Protein AF-K1ZFA6-F1 (afdb_m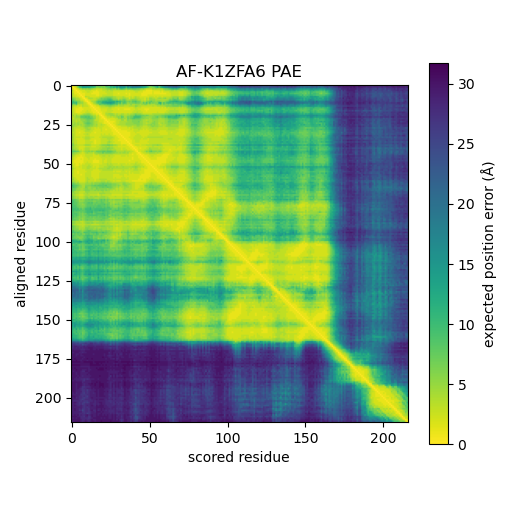onomer)

Nearest PDB structures (foldseek):
  5j3b-assembly2_B  TM=3.949E-01  e=1.618E-01  Acinetobacter baumannii
  6rji-assembly1_A  TM=3.442E-01  e=1.035E-01  Staphylococcus aureus subsp. aureus NCTC 8325
  3a5z-assembly2_H  TM=2.107E-01  e=5.297E-02  Escherichia coli
  8q51-assembly1_A  TM=2.236E-01  e=2.108E+00  Niallia circulans
  4y5x-assembly1_C  TM=2.373E-01  e=4.870E+00  Homo sapiens

Sequence (216 aa):
MAGLLLDDSEDGSSPFELPEKILNPSQFTVIYRNESGLALNNSNDSVRILTPDGDTIDEVGYEKTKEGLSYQRIIAINPSTGASEEEWQWGEPTAGSENIFLYKITTAVIEFSSGILSTKDGEFKTSKLETSAELTSTIFRPDTEITITYQTLNGENEITSFELREAKTEETEITIENTSEPLYKKLLPYLTTLFAVALLSLYEAKKSAKEKRHTT

Structure (mmCIF, N/CA/C/O backbone):
data_AF-K1ZFA6-F1
#
_entry.id   AF-K1ZFA6-F1
#
loop_
_atom_site.group_PDB
_atom_site.id
_atom_site.type_symbol
_atom_site.label_atom_id
_atom_site.label_alt_id
_atom_site.label_comp_id
_atom_site.label_asym_id
_atom_site.label_entity_id
_atom_site.label_seq_id
_atom_site.pdbx_PDB_ins_code
_atom_site.Cartn_x
_atom_site.Cartn_y
_atom_site.Cartn_z
_atom_site.occupancy
_atom_site.B_iso_or_equiv
_atom_site.auth_seq_id
_atom_site.auth_comp_id
_atom_site.auth_asym_id
_atom_site.auth_atom_id
_atom_site.pdbx_PDB_model_num
ATOM 1 N N . MET A 1 1 ? -24.190 0.780 8.807 1.00 70.88 1 MET A N 1
ATOM 2 C CA . MET A 1 1 ? -23.208 0.199 9.747 1.00 70.88 1 MET A CA 1
ATOM 3 C C . MET A 1 1 ? -23.682 0.305 11.200 1.00 70.88 1 MET A C 1
ATOM 5 O O . MET A 1 1 ? -22.850 0.350 12.089 1.00 70.88 1 MET A O 1
ATOM 9 N N . ALA A 1 2 ? -24.995 0.360 11.461 1.00 75.44 2 ALA A N 1
ATOM 10 C CA . ALA A 1 2 ? -25.493 0.578 12.821 1.00 75.44 2 ALA A CA 1
ATOM 11 C C . ALA A 1 2 ? -25.111 -0.597 13.740 1.00 75.44 2 ALA A C 1
ATOM 13 O O . ALA A 1 2 ? -25.270 -1.750 13.335 1.00 75.44 2 ALA A O 1
ATOM 14 N N . GLY A 1 3 ? -24.598 -0.285 14.932 1.00 84.19 3 GLY A N 1
ATOM 15 C CA . GLY A 1 3 ? -24.195 -1.250 15.961 1.00 84.19 3 GLY A CA 1
ATOM 16 C C . GLY A 1 3 ? -22.845 -1.944 15.743 1.00 84.19 3 GLY A C 1
ATOM 17 O O . GLY A 1 3 ? -22.443 -2.741 16.583 1.00 84.19 3 GLY A O 1
ATOM 18 N N . LEU A 1 4 ? -22.136 -1.675 14.643 1.00 93.25 4 LEU A N 1
ATOM 19 C CA . LEU A 1 4 ? -20.787 -2.216 14.454 1.00 93.25 4 LEU A CA 1
ATOM 20 C C . LEU A 1 4 ? -19.776 -1.451 15.307 1.00 93.25 4 LEU A C 1
ATOM 22 O O . LEU A 1 4 ? -19.878 -0.231 15.447 1.00 93.25 4 LEU A O 1
ATOM 26 N N . LEU A 1 5 ? -18.779 -2.164 15.820 1.00 94.94 5 LEU A N 1
ATOM 27 C CA . LEU A 1 5 ? -17.709 -1.587 16.625 1.00 94.94 5 LEU A CA 1
ATOM 28 C C . LEU A 1 5 ? -16.392 -1.605 15.843 1.00 94.94 5 LEU A C 1
ATOM 30 O O . LEU A 1 5 ? -16.136 -2.523 15.064 1.00 94.94 5 LEU A O 1
ATOM 34 N N . LEU A 1 6 ? -15.567 -0.587 16.054 1.00 94.94 6 LEU A N 1
ATOM 35 C CA . LEU A 1 6 ? -14.206 -0.472 15.548 1.00 94.94 6 LEU A CA 1
ATOM 36 C C . LEU A 1 6 ? -13.239 -0.554 16.724 1.00 94.94 6 LEU A C 1
ATOM 38 O O . LEU A 1 6 ? -13.414 0.161 17.706 1.00 94.94 6 LEU A O 1
ATOM 42 N N . ASP A 1 7 ? -12.219 -1.387 16.615 1.00 95.06 7 ASP A N 1
ATOM 43 C CA . ASP A 1 7 ? -11.330 -1.693 17.731 1.00 95.06 7 ASP A CA 1
ATOM 44 C C . ASP A 1 7 ? -9.865 -1.805 17.283 1.00 95.06 7 ASP A C 1
ATOM 46 O O . ASP A 1 7 ? -9.605 -2.162 16.129 1.00 95.06 7 ASP A O 1
ATOM 50 N N . ASP A 1 8 ? -8.923 -1.474 18.174 1.00 90.25 8 ASP A N 1
ATOM 51 C CA . ASP A 1 8 ? -7.481 -1.525 17.893 1.00 90.25 8 ASP A CA 1
ATOM 52 C C . ASP A 1 8 ? -6.798 -2.808 18.401 1.00 90.25 8 ASP A C 1
ATOM 54 O O . ASP A 1 8 ? -5.850 -3.288 17.781 1.00 90.25 8 ASP A O 1
ATOM 58 N N . SER A 1 9 ? -7.311 -3.443 19.459 1.00 88.19 9 SER A N 1
ATOM 59 C CA . SER A 1 9 ? -6.905 -4.793 19.884 1.00 88.19 9 SER A CA 1
ATOM 60 C C . SER A 1 9 ? -7.789 -5.321 21.019 1.00 88.19 9 SER A C 1
ATOM 62 O O . SER A 1 9 ? -8.457 -4.562 21.708 1.00 88.19 9 SER A O 1
ATOM 64 N N . GLU A 1 10 ? -7.739 -6.631 21.284 1.00 82.12 10 GLU A N 1
ATOM 65 C CA . GLU A 1 10 ? -8.562 -7.267 22.332 1.00 82.12 10 GLU A CA 1
ATOM 66 C C . GLU A 1 10 ? -8.285 -6.742 23.745 1.00 82.12 10 GLU A C 1
ATOM 68 O O . GLU A 1 10 ? -9.209 -6.602 24.542 1.00 82.12 10 GLU A O 1
ATOM 73 N N . ASP A 1 11 ? -7.030 -6.387 24.021 1.00 81.25 11 ASP A N 1
ATOM 74 C CA . ASP A 1 11 ? -6.579 -5.825 25.299 1.00 81.25 11 ASP A CA 1
ATOM 75 C C . ASP A 1 11 ? -6.274 -4.313 25.198 1.00 81.25 11 ASP A C 1
ATOM 77 O O . ASP A 1 11 ? -5.547 -3.756 26.028 1.00 81.25 11 ASP A O 1
ATOM 81 N N . GLY A 1 12 ? -6.775 -3.660 24.145 1.00 79.19 12 GLY A N 1
ATOM 82 C CA . GLY A 1 12 ? -6.446 -2.292 23.764 1.00 79.19 12 GLY A CA 1
ATOM 83 C C . GLY A 1 12 ? -7.331 -1.224 24.392 1.00 79.19 12 GLY A C 1
ATOM 84 O O . GLY A 1 12 ? -7.598 -1.195 25.598 1.00 79.19 12 GLY A O 1
ATOM 85 N N . SER A 1 13 ? -7.732 -0.269 23.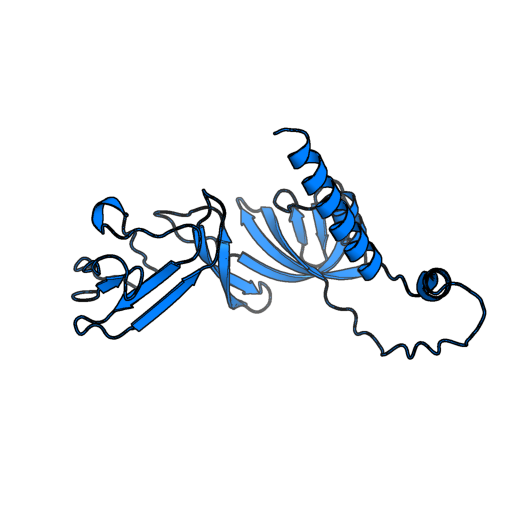558 1.00 83.19 13 SER A N 1
ATOM 86 C CA . SER A 1 13 ? -8.686 0.762 23.947 1.00 83.19 13 SER A CA 1
ATOM 87 C C . SER A 1 13 ? -10.118 0.215 23.950 1.00 83.19 13 SER A C 1
ATOM 89 O O . SER A 1 13 ? -10.379 -0.919 23.567 1.00 83.19 13 SER A O 1
ATOM 91 N N . SER A 1 14 ? -11.077 0.988 24.466 1.00 89.25 14 SER A N 1
ATOM 92 C CA . SER A 1 14 ? -12.481 0.588 24.346 1.00 89.25 14 SER A CA 1
ATOM 93 C C . SER A 1 14 ? -12.926 0.641 22.880 1.00 89.25 14 SER A C 1
ATOM 95 O O . SER A 1 14 ? -12.688 1.673 22.246 1.00 89.25 14 SER A O 1
ATOM 97 N N . PRO A 1 15 ? -13.636 -0.390 22.377 1.00 92.75 15 PRO A N 1
ATOM 98 C CA . PRO A 1 15 ? -14.177 -0.369 21.028 1.00 92.75 15 PRO A CA 1
ATOM 99 C C . PRO A 1 15 ? -15.048 0.867 20.794 1.00 92.75 15 PRO A C 1
ATOM 101 O O . PRO A 1 15 ? -15.871 1.249 21.630 1.00 92.75 15 PRO A O 1
ATOM 104 N N . PHE A 1 16 ? -14.869 1.485 19.637 1.00 94.69 16 PHE A N 1
ATOM 105 C CA . PHE A 1 16 ? -15.614 2.648 19.191 1.00 94.69 16 PHE A CA 1
ATOM 106 C C . PHE A 1 16 ? -16.856 2.223 18.409 1.00 94.69 16 PHE A C 1
ATOM 108 O O . PHE A 1 16 ? -16.759 1.499 17.422 1.00 94.69 16 PHE A O 1
ATOM 115 N N . GLU A 1 17 ? -18.030 2.709 18.802 1.00 95.06 17 GLU A N 1
ATOM 116 C CA . GLU A 1 17 ? -19.258 2.467 18.046 1.00 95.06 17 GLU A CA 1
ATOM 117 C C . GLU A 1 17 ? -19.263 3.283 16.746 1.00 95.06 17 GLU A C 1
ATOM 119 O O . GLU A 1 17 ? -19.188 4.514 16.760 1.00 95.06 17 GLU A O 1
ATOM 124 N N . LEU A 1 18 ? -19.353 2.597 15.604 1.00 92.69 18 LEU A N 1
ATOM 125 C CA . LEU A 1 18 ? -19.378 3.253 14.303 1.00 92.69 18 LEU A CA 1
ATOM 126 C C . LEU A 1 18 ? -20.665 4.076 14.132 1.00 92.69 18 LEU A C 1
ATOM 128 O O . LEU A 1 18 ? -21.753 3.621 14.494 1.00 92.69 18 LEU A O 1
ATOM 132 N N . PRO A 1 19 ? -20.584 5.262 13.502 1.00 88.38 19 PRO A N 1
ATOM 133 C CA . PRO A 1 19 ? -21.748 6.112 13.314 1.00 88.38 19 PRO A CA 1
ATOM 134 C C . PRO A 1 19 ? -22.818 5.417 12.466 1.00 88.38 19 PRO A C 1
ATOM 136 O O . PRO A 1 19 ? -22.519 4.710 11.493 1.00 88.38 19 PRO A O 1
ATOM 139 N N . GLU A 1 20 ? -24.086 5.690 12.780 1.00 86.38 20 GLU A N 1
ATOM 140 C CA . GLU A 1 20 ? -25.237 5.216 12.010 1.00 86.38 20 GLU A CA 1
ATOM 141 C C . GLU A 1 20 ? -25.272 5.858 10.614 1.00 86.38 20 GLU A C 1
ATOM 143 O O . GLU A 1 20 ? -25.954 6.845 10.341 1.00 86.38 20 GLU A O 1
ATOM 148 N N . LYS A 1 21 ? -24.494 5.277 9.700 1.00 86.25 21 LYS A N 1
ATOM 149 C CA . LYS A 1 21 ? -24.365 5.710 8.311 1.00 86.25 21 LYS A CA 1
ATOM 150 C C . LYS A 1 21 ? -24.549 4.531 7.362 1.00 86.25 21 LYS A C 1
ATOM 152 O O . LYS A 1 21 ? -24.146 3.394 7.642 1.00 86.25 21 LYS A O 1
ATOM 157 N N . ILE A 1 22 ? -25.170 4.817 6.221 1.00 87.69 22 ILE A N 1
ATOM 158 C CA . ILE A 1 22 ? -25.240 3.910 5.075 1.00 87.69 22 ILE A CA 1
ATOM 159 C C . ILE A 1 22 ? -24.009 4.181 4.208 1.00 87.69 22 ILE A C 1
ATOM 161 O O . ILE A 1 22 ? -23.815 5.308 3.754 1.00 87.69 22 ILE A O 1
ATOM 165 N N . LEU A 1 23 ? -23.185 3.155 3.995 1.00 87.62 23 LEU A N 1
ATOM 166 C CA . LEU A 1 23 ? -22.142 3.161 2.972 1.00 87.62 23 LEU A CA 1
ATOM 167 C C . LEU A 1 23 ? -22.658 2.385 1.766 1.00 87.62 23 LEU A C 1
ATOM 169 O O . LEU A 1 23 ? -23.009 1.212 1.888 1.00 87.62 23 LEU A O 1
ATOM 173 N N . ASN A 1 24 ? -22.740 3.053 0.618 1.00 88.75 24 ASN A N 1
ATOM 174 C CA . ASN A 1 24 ? -23.028 2.388 -0.650 1.00 88.75 24 ASN A CA 1
ATOM 175 C C . ASN A 1 24 ? -21.774 1.654 -1.158 1.00 88.75 24 ASN A C 1
ATOM 177 O O . ASN A 1 24 ? -20.672 1.935 -0.678 1.00 88.75 24 ASN A O 1
ATOM 181 N N . PRO A 1 25 ? -21.907 0.747 -2.145 1.00 84.00 25 PRO A N 1
ATOM 182 C CA . PRO A 1 25 ? -20.750 0.135 -2.790 1.00 84.00 25 PRO A CA 1
ATOM 183 C C . PRO A 1 25 ? -19.716 1.184 -3.219 1.00 84.00 25 PRO A C 1
ATOM 185 O O . PRO A 1 25 ? -20.084 2.253 -3.709 1.00 84.00 25 PRO A O 1
ATOM 188 N N . SER A 1 26 ? -18.437 0.875 -2.995 1.00 79.88 26 SER A N 1
ATOM 189 C CA . SER A 1 26 ? -17.285 1.751 -3.269 1.00 79.88 26 SER A CA 1
ATOM 190 C C . SER A 1 26 ? -17.212 3.048 -2.450 1.00 79.88 26 SER A C 1
ATOM 192 O O . SER A 1 26 ? -16.337 3.868 -2.696 1.00 79.88 26 SER A O 1
ATOM 194 N N . GLN A 1 27 ? -18.079 3.253 -1.453 1.00 85.75 27 GLN A N 1
ATOM 195 C CA . GLN A 1 27 ? -17.947 4.381 -0.531 1.00 85.75 27 GLN A CA 1
ATOM 196 C C . GLN A 1 27 ? -17.092 4.023 0.680 1.00 85.75 27 GLN A C 1
ATOM 198 O O . GLN A 1 27 ? -17.127 2.901 1.181 1.00 85.75 27 GLN A O 1
ATOM 203 N N . PHE A 1 28 ? -16.397 5.026 1.205 1.00 87.94 28 PHE A N 1
ATOM 204 C CA . PHE A 1 28 ? -15.618 4.921 2.430 1.00 87.94 28 PHE A CA 1
ATOM 205 C C . PHE A 1 28 ? -16.071 5.961 3.463 1.00 87.94 28 PHE A C 1
ATOM 207 O O . PHE A 1 28 ? -16.799 6.917 3.169 1.00 87.94 28 PHE A O 1
ATOM 214 N N . THR A 1 29 ? -15.638 5.764 4.704 1.00 89.69 29 THR A N 1
ATOM 215 C CA . THR A 1 29 ? -15.751 6.752 5.777 1.00 89.69 29 THR A CA 1
ATOM 216 C C . THR A 1 29 ? -14.401 6.900 6.457 1.00 89.69 29 THR A C 1
ATOM 218 O O . THR A 1 29 ? -13.612 5.960 6.474 1.00 89.69 29 THR A O 1
ATOM 221 N N . VAL A 1 30 ? -14.138 8.081 7.005 1.00 90.75 30 VAL A N 1
ATOM 222 C CA . VAL A 1 30 ? -12.917 8.360 7.763 1.00 90.75 30 VAL A CA 1
ATOM 223 C C . VAL A 1 30 ? -13.309 8.486 9.224 1.00 90.75 30 VAL A C 1
ATOM 225 O O . VAL A 1 30 ? -14.204 9.268 9.535 1.00 90.75 30 VAL A O 1
ATOM 228 N N . ILE A 1 31 ? -12.656 7.711 10.086 1.00 92.19 31 ILE A N 1
ATOM 229 C CA . ILE A 1 31 ? -12.799 7.797 11.538 1.00 92.19 31 ILE A CA 1
ATOM 230 C C . ILE A 1 31 ? -11.498 8.370 12.081 1.00 92.19 31 ILE A C 1
ATOM 232 O O . ILE A 1 31 ? -10.426 7.804 11.868 1.00 92.19 31 ILE A O 1
ATOM 236 N N . TYR A 1 32 ? -11.577 9.516 12.748 1.00 91.69 32 TYR A N 1
ATOM 237 C CA . TYR A 1 32 ? -10.387 10.159 13.294 1.00 91.69 32 TYR A CA 1
ATOM 238 C C . TYR A 1 32 ? -10.112 9.687 14.725 1.00 91.69 32 TYR A C 1
ATOM 240 O O . TYR A 1 32 ? -11.017 9.347 15.487 1.00 91.69 32 TYR A O 1
ATOM 248 N N . ARG A 1 33 ? -8.843 9.720 15.139 1.00 91.44 33 ARG A N 1
ATOM 249 C CA . ARG A 1 33 ? -8.441 9.364 16.510 1.00 91.44 33 ARG A CA 1
ATOM 250 C C . ARG A 1 33 ? -9.101 10.236 17.581 1.00 91.44 33 ARG A C 1
ATOM 252 O O . ARG A 1 33 ? -9.430 9.746 18.650 1.00 91.44 33 ARG A O 1
ATOM 259 N N . ASN A 1 34 ? -9.287 11.529 17.321 1.00 92.62 34 ASN A N 1
ATOM 260 C CA . ASN A 1 34 ? -9.948 12.437 18.268 1.00 92.62 34 ASN A CA 1
ATOM 261 C C . ASN A 1 34 ? -11.455 12.168 18.413 1.00 92.62 34 ASN A C 1
ATOM 263 O O . ASN A 1 34 ? -12.049 12.641 19.375 1.00 92.62 34 ASN A O 1
ATOM 267 N N . GLU A 1 35 ? -12.056 11.457 17.458 1.00 93.19 35 GLU A N 1
ATOM 268 C CA . GLU A 1 35 ? -13.448 11.010 17.506 1.00 93.19 35 GLU A CA 1
ATOM 269 C C . GLU A 1 35 ? -13.559 9.654 18.209 1.00 93.19 35 GLU A C 1
ATOM 271 O O . GLU A 1 35 ? -14.370 9.499 19.116 1.00 93.19 35 GLU A O 1
ATOM 276 N N . SER A 1 36 ? -12.714 8.699 17.818 1.00 93.94 36 SER A N 1
ATOM 277 C CA . SER A 1 36 ? -12.809 7.311 18.278 1.00 93.94 36 SER A CA 1
ATOM 278 C C . SER A 1 36 ? -12.078 7.012 19.583 1.00 93.94 36 SER A C 1
ATOM 280 O O . SER A 1 36 ? -12.459 6.102 20.307 1.00 93.94 36 SER A O 1
ATOM 282 N N . GLY A 1 37 ? -11.011 7.751 19.887 1.00 91.94 37 GLY A N 1
ATOM 283 C CA . GLY A 1 37 ? -10.114 7.455 21.004 1.00 91.94 37 GLY A CA 1
ATOM 284 C C . GLY A 1 37 ? -9.119 6.315 20.748 1.00 91.94 37 GLY A C 1
ATOM 285 O O . GLY A 1 37 ? -8.173 6.192 21.527 1.00 91.94 37 GLY A O 1
ATOM 286 N N . LEU A 1 38 ? -9.271 5.553 19.656 1.00 92.12 38 LEU A N 1
ATOM 287 C CA . LEU A 1 38 ? -8.395 4.431 19.294 1.00 92.12 38 LEU A CA 1
ATOM 288 C C . LEU A 1 38 ? -6.951 4.903 19.063 1.00 92.12 38 LEU A C 1
ATOM 290 O O . LEU A 1 38 ? -6.706 5.964 18.473 1.00 92.12 38 LEU A O 1
ATOM 294 N N . ALA A 1 39 ? -5.973 4.127 19.524 1.00 88.81 39 ALA A N 1
ATOM 295 C CA . ALA A 1 39 ? -4.567 4.510 19.525 1.00 88.81 39 ALA A CA 1
ATOM 296 C C . ALA A 1 39 ? -3.721 3.539 18.696 1.00 88.81 39 ALA A C 1
ATOM 298 O O . ALA A 1 39 ? -2.912 2.802 19.241 1.00 88.81 39 ALA A O 1
ATOM 299 N N . LEU A 1 40 ? -3.846 3.641 17.371 1.00 90.12 40 LEU A N 1
ATOM 300 C CA . LEU A 1 40 ? -3.069 2.856 16.409 1.00 90.12 40 LEU A CA 1
ATOM 301 C C . LEU A 1 40 ? -1.571 3.197 16.465 1.00 90.12 40 LEU A C 1
ATOM 303 O O . LEU A 1 40 ? -1.150 4.301 16.097 1.00 90.12 40 LEU A O 1
ATOM 307 N N . ASN A 1 41 ? -0.762 2.253 16.947 1.00 90.31 41 ASN A N 1
ATOM 308 C CA . ASN A 1 41 ? 0.675 2.427 17.155 1.00 90.31 41 ASN A CA 1
ATOM 309 C C . ASN A 1 41 ? 1.488 2.032 15.919 1.00 90.31 41 ASN A C 1
ATOM 311 O O . ASN A 1 41 ? 1.160 1.070 15.241 1.00 90.31 41 ASN A O 1
ATOM 315 N N . ASN A 1 42 ? 2.625 2.690 15.669 1.00 90.50 42 ASN A N 1
ATOM 316 C CA . ASN A 1 42 ? 3.503 2.381 14.523 1.00 90.50 42 ASN A CA 1
ATOM 317 C C . ASN A 1 42 ? 4.418 1.149 14.731 1.00 90.50 42 ASN A C 1
ATOM 319 O O . ASN A 1 42 ? 5.305 0.907 13.911 1.00 90.50 42 ASN A O 1
ATOM 323 N N . SER A 1 43 ? 4.294 0.410 15.840 1.00 88.50 43 SER A N 1
ATOM 324 C CA . SER A 1 43 ? 5.130 -0.766 16.148 1.00 88.50 43 SER A CA 1
ATOM 325 C C . SER A 1 43 ? 4.549 -2.073 15.626 1.00 88.50 43 SER A C 1
ATOM 327 O O . SER A 1 43 ? 5.279 -2.891 15.078 1.00 88.50 43 SER A O 1
ATOM 329 N N . ASN A 1 44 ? 3.268 -2.271 15.872 1.00 90.44 44 ASN A N 1
ATOM 330 C CA . ASN A 1 44 ? 2.427 -3.388 15.492 1.00 90.44 44 ASN A CA 1
ATOM 331 C C . ASN A 1 44 ? 1.066 -3.083 16.111 1.00 90.44 44 ASN A C 1
ATOM 333 O O . ASN A 1 44 ? 1.004 -2.660 17.264 1.00 90.44 44 ASN A O 1
ATOM 337 N N . ASP A 1 45 ? 0.006 -3.253 15.346 1.00 92.62 45 ASP A N 1
ATOM 338 C CA . ASP A 1 45 ? -1.350 -3.091 15.853 1.00 92.62 45 ASP A CA 1
ATOM 339 C C . ASP A 1 45 ? -2.326 -3.772 14.901 1.00 92.62 45 ASP A C 1
ATOM 341 O O . ASP A 1 45 ? -1.928 -4.301 13.854 1.00 92.62 45 ASP A O 1
ATOM 345 N N . SER A 1 46 ? -3.602 -3.746 15.260 1.00 93.06 46 SER A N 1
ATOM 346 C CA . SER A 1 46 ? -4.670 -4.213 14.388 1.00 93.06 46 SER A CA 1
ATOM 347 C C . SER A 1 46 ? -5.778 -3.180 14.266 1.00 93.06 46 SER A C 1
ATOM 349 O O . SER A 1 46 ? -5.904 -2.265 15.070 1.00 93.06 46 SER A O 1
ATOM 351 N N . VAL A 1 47 ? -6.587 -3.314 13.224 1.00 94.50 47 VAL A N 1
ATOM 352 C CA . VAL A 1 47 ? -7.886 -2.654 13.136 1.00 94.50 47 VAL A CA 1
ATOM 353 C C . VAL A 1 47 ? -8.917 -3.739 12.914 1.00 94.50 47 VAL A C 1
ATOM 355 O O . VAL A 1 47 ? -8.813 -4.503 11.952 1.00 94.50 47 VAL A O 1
ATOM 358 N N . ARG A 1 48 ? -9.904 -3.810 13.804 1.00 95.31 48 ARG A N 1
ATOM 359 C CA . ARG A 1 48 ? -10.911 -4.871 13.821 1.00 95.31 48 ARG A CA 1
ATOM 360 C C . ARG A 1 48 ? -12.303 -4.274 13.725 1.00 95.31 48 ARG A C 1
ATOM 362 O O . ARG A 1 48 ? -12.601 -3.273 14.376 1.00 95.31 48 ARG A O 1
ATOM 369 N N . ILE A 1 49 ? -13.155 -4.894 12.918 1.00 95.25 49 ILE A N 1
ATOM 370 C CA . ILE A 1 49 ? -14.589 -4.607 12.875 1.00 95.25 49 ILE A CA 1
ATOM 371 C C . ILE A 1 49 ? -15.286 -5.706 13.660 1.00 95.25 49 ILE A C 1
ATOM 373 O O . ILE A 1 49 ? -15.170 -6.878 13.304 1.00 95.25 49 ILE A O 1
ATOM 377 N N . LEU A 1 50 ? -16.030 -5.333 14.695 1.00 95.75 50 LEU A N 1
ATOM 378 C CA . LEU A 1 50 ? -16.754 -6.266 15.549 1.00 95.75 50 LEU A CA 1
ATOM 379 C C . LEU A 1 50 ? -18.269 -6.091 15.391 1.00 95.75 50 LEU A C 1
ATOM 381 O O . LEU A 1 50 ? -18.779 -5.008 15.085 1.00 95.75 50 LEU A O 1
ATOM 385 N N . THR A 1 51 ? -18.997 -7.176 15.621 1.00 94.12 51 THR A N 1
ATOM 386 C CA . THR A 1 51 ? -20.445 -7.156 15.857 1.00 94.12 51 THR A CA 1
ATOM 387 C C . THR A 1 51 ? -20.763 -6.487 17.208 1.00 94.12 51 THR A C 1
ATOM 389 O O . THR A 1 51 ? -19.871 -6.375 18.053 1.00 94.12 51 THR A O 1
ATOM 392 N N . PRO A 1 52 ? -22.028 -6.091 17.470 1.00 92.19 52 PRO A N 1
ATOM 393 C CA . PRO A 1 52 ? -22.427 -5.580 18.786 1.00 92.19 52 PRO A CA 1
ATOM 394 C C . PRO A 1 52 ? -22.162 -6.558 19.943 1.00 92.19 52 PRO A C 1
ATOM 396 O O . PRO A 1 52 ? -21.994 -6.128 21.081 1.00 92.19 52 PRO A O 1
ATOM 399 N N . ASP A 1 53 ? -22.139 -7.862 19.651 1.00 92.19 53 ASP A N 1
ATOM 400 C CA . ASP A 1 53 ? -21.906 -8.926 20.630 1.00 92.19 53 ASP A CA 1
ATOM 401 C C . ASP A 1 53 ? -20.404 -9.180 20.885 1.00 92.19 53 ASP A C 1
ATOM 403 O O . ASP A 1 53 ? -20.052 -9.941 21.785 1.00 92.19 53 ASP A O 1
ATOM 407 N N . GLY A 1 54 ? -19.517 -8.519 20.128 1.00 90.56 54 GLY A N 1
ATOM 408 C CA . GLY A 1 54 ? -18.060 -8.603 20.268 1.00 90.56 54 GLY A CA 1
ATOM 409 C C . GLY A 1 54 ? -17.363 -9.560 19.296 1.00 90.56 54 GLY A C 1
ATOM 410 O O . GLY A 1 54 ? -16.137 -9.622 1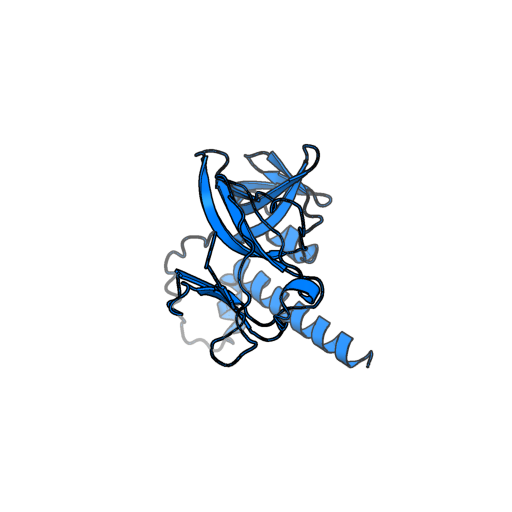9.298 1.00 90.56 54 GLY A O 1
ATOM 411 N N . ASP A 1 55 ? -18.100 -10.272 18.438 1.00 93.75 55 ASP A N 1
ATOM 412 C CA . ASP A 1 55 ? -17.501 -11.174 17.443 1.00 93.75 55 ASP A CA 1
ATOM 413 C C . ASP A 1 55 ? -16.811 -10.400 16.307 1.00 93.75 55 ASP A C 1
ATOM 415 O O . ASP A 1 55 ? -17.400 -9.469 15.751 1.00 93.75 55 ASP A O 1
ATOM 419 N N . THR A 1 56 ? -15.611 -10.824 15.899 1.00 95.56 56 THR A N 1
ATOM 420 C CA . THR A 1 56 ? -14.862 -10.225 14.781 1.00 95.56 56 THR A CA 1
ATOM 421 C C . THR A 1 56 ? -15.495 -10.544 13.424 1.00 95.56 56 THR A C 1
ATOM 423 O O . THR A 1 56 ? -15.677 -11.706 13.061 1.00 95.56 56 THR A O 1
ATOM 426 N N . ILE A 1 57 ? -15.785 -9.500 12.647 1.00 95.19 57 ILE A N 1
ATOM 427 C CA . ILE A 1 57 ? -16.246 -9.571 11.252 1.00 95.19 57 ILE A CA 1
ATOM 428 C C . ILE A 1 57 ? -15.057 -9.537 10.291 1.00 95.19 57 ILE A C 1
ATOM 430 O O . ILE A 1 57 ? -15.013 -10.318 9.342 1.00 95.19 57 ILE A O 1
ATOM 434 N N . ASP A 1 58 ? -14.129 -8.609 10.522 1.00 93.62 58 ASP A N 1
ATOM 435 C CA . ASP A 1 58 ? -12.932 -8.410 9.706 1.00 93.62 58 ASP A CA 1
ATOM 436 C C . ASP A 1 58 ? -11.803 -7.840 10.567 1.00 93.62 58 ASP A C 1
ATOM 438 O O . ASP A 1 58 ? -12.055 -7.141 11.554 1.00 93.62 58 ASP A O 1
ATOM 442 N N . GLU A 1 59 ? -10.566 -8.139 10.195 1.00 94.56 59 GLU A N 1
ATOM 443 C CA . GLU A 1 59 ? -9.375 -7.725 10.925 1.00 94.56 59 GLU A CA 1
ATOM 444 C C . GLU A 1 59 ? -8.203 -7.514 9.973 1.00 94.56 59 GLU A C 1
ATOM 446 O O . GLU A 1 59 ? -7.883 -8.354 9.130 1.00 94.56 59 GLU A O 1
ATOM 451 N N . VAL A 1 60 ? -7.521 -6.388 10.163 1.00 94.19 60 VAL A N 1
ATOM 452 C CA . VAL A 1 60 ? -6.289 -6.061 9.457 1.00 94.19 60 VAL A CA 1
ATOM 453 C C . VAL A 1 60 ? -5.215 -5.764 10.488 1.00 94.19 60 VAL A C 1
ATOM 455 O O . VAL A 1 60 ? -5.208 -4.702 11.110 1.00 94.19 60 VAL A O 1
ATOM 458 N N . GLY A 1 61 ? -4.303 -6.715 10.659 1.00 93.56 61 GLY A N 1
ATOM 459 C CA . GLY A 1 61 ? -3.066 -6.514 11.403 1.00 93.56 61 GLY A CA 1
ATOM 460 C C . GLY A 1 61 ? -2.007 -5.843 10.535 1.00 93.56 61 GLY A C 1
ATOM 461 O O . GLY A 1 61 ? -1.936 -6.080 9.327 1.00 93.56 61 GLY A O 1
ATOM 462 N N . TYR A 1 62 ? -1.158 -5.029 11.148 1.00 92.56 62 TYR A N 1
ATOM 463 C CA . TYR A 1 62 ? -0.019 -4.426 10.471 1.00 92.56 62 TYR A CA 1
ATOM 464 C C . TYR A 1 62 ? 1.234 -4.444 11.351 1.00 92.56 62 TYR A C 1
ATOM 466 O O . TYR A 1 62 ? 1.179 -4.505 12.580 1.00 92.56 62 TYR A O 1
ATOM 474 N N . GLU A 1 63 ? 2.395 -4.404 10.700 1.00 91.75 63 GLU A N 1
ATOM 475 C CA . GLU A 1 63 ? 3.695 -4.475 11.367 1.00 91.75 63 GLU A CA 1
ATOM 476 C C . GLU A 1 63 ? 4.341 -3.098 11.568 1.00 91.75 63 GLU A C 1
ATOM 478 O O . GLU A 1 63 ? 3.793 -2.047 11.236 1.00 91.75 63 GLU A O 1
ATOM 483 N N . LYS A 1 64 ? 5.556 -3.101 12.116 1.00 91.88 64 LYS A N 1
ATOM 484 C CA . LYS A 1 64 ? 6.320 -1.890 12.381 1.00 91.88 64 LYS A CA 1
ATOM 485 C C . LYS A 1 64 ? 6.521 -1.058 11.119 1.00 91.88 64 LYS A C 1
ATOM 487 O O . LYS A 1 64 ? 7.051 -1.541 10.121 1.00 91.88 64 LYS A O 1
ATOM 492 N N . THR A 1 65 ? 6.229 0.233 11.227 1.00 91.38 65 THR A N 1
ATOM 493 C CA . THR A 1 65 ? 6.343 1.189 10.125 1.00 91.38 65 THR A CA 1
ATOM 494 C C . THR A 1 65 ? 7.091 2.461 10.524 1.00 91.38 65 THR A C 1
ATOM 496 O O . THR A 1 65 ? 7.531 2.630 11.667 1.00 91.38 65 THR A O 1
ATOM 499 N N . LYS A 1 66 ? 7.283 3.355 9.552 1.00 89.50 66 LYS A N 1
ATOM 500 C CA . LYS A 1 66 ? 7.791 4.715 9.761 1.00 89.50 66 LYS A CA 1
ATOM 501 C C . LYS A 1 66 ? 6.621 5.684 9.911 1.00 89.50 66 LYS A C 1
ATOM 503 O O . LYS A 1 66 ? 5.550 5.472 9.353 1.00 89.50 66 LYS A O 1
ATOM 508 N N . GLU A 1 67 ? 6.855 6.774 10.633 1.00 89.25 67 GLU A N 1
ATOM 509 C CA . GLU A 1 67 ? 5.894 7.875 10.707 1.00 89.25 67 GLU A CA 1
ATOM 510 C C . GLU A 1 67 ? 5.582 8.438 9.314 1.00 89.25 67 GLU A C 1
ATOM 512 O O . GLU A 1 67 ? 6.453 8.487 8.445 1.00 89.25 67 GLU A O 1
ATOM 517 N N . GLY A 1 68 ? 4.336 8.880 9.129 1.00 87.81 68 GLY A N 1
ATOM 518 C CA . GLY A 1 68 ? 3.861 9.467 7.877 1.00 87.81 68 GLY A CA 1
ATOM 519 C C . GLY A 1 68 ? 3.350 8.463 6.846 1.00 87.81 68 GLY A C 1
ATOM 520 O O . GLY A 1 68 ? 2.870 8.900 5.812 1.00 87.81 68 GLY A O 1
ATOM 521 N N . LEU A 1 69 ? 3.399 7.155 7.119 1.00 89.62 69 LEU A N 1
ATOM 522 C CA . LEU A 1 69 ? 2.868 6.120 6.228 1.00 89.62 69 LEU A CA 1
ATOM 523 C C . LEU A 1 69 ? 1.509 5.598 6.705 1.00 89.62 69 LEU A C 1
ATOM 525 O O . LEU A 1 69 ? 1.208 5.595 7.898 1.00 89.62 69 LEU A O 1
ATOM 529 N N . SER A 1 70 ? 0.704 5.117 5.762 1.00 90.50 70 SER A N 1
ATOM 530 C CA . SER A 1 70 ? -0.568 4.434 5.999 1.00 90.50 70 SER A CA 1
ATOM 531 C C . SER A 1 70 ? -0.498 3.005 5.472 1.00 90.50 70 SER A C 1
ATOM 533 O O . SER A 1 70 ? 0.053 2.772 4.395 1.00 90.50 70 SER A O 1
ATOM 535 N N . TYR A 1 71 ? -1.038 2.047 6.229 1.00 91.88 71 TYR A N 1
ATOM 536 C CA . TYR A 1 71 ? -1.244 0.691 5.731 1.00 91.88 71 TYR A CA 1
ATOM 537 C C . TYR A 1 71 ? -2.559 0.659 4.964 1.00 91.88 71 TYR A C 1
ATOM 539 O O . TYR A 1 71 ? -3.631 0.858 5.534 1.00 91.88 71 TYR A O 1
ATOM 547 N N . GLN A 1 72 ? -2.467 0.468 3.656 1.00 89.56 72 GLN A N 1
ATOM 548 C CA . GLN A 1 72 ? -3.579 0.664 2.742 1.00 89.56 72 GLN A CA 1
ATOM 549 C C . GLN A 1 72 ? -3.766 -0.551 1.844 1.00 89.56 72 GLN A C 1
ATOM 551 O O . GLN A 1 72 ? -2.803 -1.123 1.329 1.00 89.56 72 GLN A O 1
ATOM 556 N N . ARG A 1 73 ? -5.031 -0.910 1.619 1.00 87.56 73 ARG A N 1
ATOM 557 C CA . ARG A 1 73 ? -5.415 -1.888 0.605 1.00 87.56 73 ARG A CA 1
ATOM 558 C C . ARG A 1 73 ? -5.409 -1.204 -0.752 1.00 87.56 73 ARG A C 1
ATOM 560 O O . ARG A 1 73 ? -6.128 -0.223 -0.961 1.00 87.56 73 ARG A O 1
ATOM 567 N N . ILE A 1 74 ? -4.595 -1.717 -1.656 1.00 83.38 74 ILE A N 1
ATOM 568 C CA . ILE A 1 74 ? -4.554 -1.317 -3.057 1.00 83.38 74 ILE A CA 1
ATOM 569 C C . ILE A 1 74 ? -5.166 -2.402 -3.936 1.00 83.38 74 ILE A C 1
ATOM 571 O O . ILE A 1 74 ? -5.225 -3.574 -3.561 1.00 83.38 74 ILE A O 1
ATOM 575 N N . ILE A 1 75 ? -5.594 -1.994 -5.126 1.00 84.06 75 ILE A N 1
ATOM 576 C CA . ILE A 1 75 ? -6.038 -2.900 -6.180 1.00 84.06 75 ILE A CA 1
ATOM 577 C C . ILE A 1 75 ? -5.041 -2.766 -7.327 1.00 84.06 75 ILE A C 1
ATOM 579 O O . ILE A 1 75 ? -4.883 -1.677 -7.882 1.00 84.06 75 ILE A O 1
ATOM 583 N N . ALA A 1 76 ? -4.367 -3.866 -7.649 1.00 86.19 76 ALA A N 1
ATOM 584 C CA . ALA A 1 76 ? -3.476 -3.998 -8.786 1.00 86.19 76 ALA A CA 1
ATOM 585 C C . ALA A 1 76 ? -4.247 -4.605 -9.963 1.00 86.19 76 ALA A C 1
ATOM 587 O O . ALA A 1 76 ? -4.707 -5.743 -9.893 1.00 86.19 76 ALA A O 1
ATOM 588 N N . ILE A 1 77 ? -4.402 -3.849 -11.047 1.00 87.56 77 ILE A N 1
ATOM 589 C CA . ILE A 1 77 ? -5.152 -4.280 -12.232 1.00 87.56 77 ILE A CA 1
ATOM 590 C C . ILE A 1 77 ? -4.175 -4.683 -13.334 1.00 87.56 77 ILE A C 1
ATOM 592 O O . ILE A 1 77 ? -3.284 -3.915 -13.698 1.00 87.56 77 ILE A O 1
ATOM 596 N N . ASN A 1 78 ? -4.366 -5.863 -13.917 1.00 89.31 78 ASN A N 1
ATOM 597 C CA . ASN A 1 78 ? -3.712 -6.224 -15.164 1.00 89.31 78 ASN A CA 1
ATOM 598 C C . ASN A 1 78 ? -4.386 -5.460 -16.317 1.00 89.31 78 ASN A C 1
ATOM 600 O O . ASN A 1 78 ? -5.553 -5.726 -16.621 1.00 89.31 78 ASN A O 1
ATOM 604 N N . PRO A 1 79 ? -3.685 -4.530 -16.987 1.00 85.69 79 PRO A N 1
ATOM 605 C CA . PRO A 1 79 ? -4.306 -3.675 -17.995 1.00 85.69 79 PRO A CA 1
ATOM 606 C C . PRO A 1 79 ? -4.730 -4.444 -19.257 1.00 85.69 79 PRO A C 1
ATOM 608 O O . PRO A 1 79 ? -5.596 -3.977 -19.991 1.00 85.69 79 PRO A O 1
ATOM 611 N N . SER A 1 80 ? -4.154 -5.623 -19.517 1.00 86.50 80 SER A N 1
ATOM 612 C CA . SER A 1 80 ? -4.470 -6.441 -20.693 1.00 86.50 80 SER A CA 1
ATOM 613 C C . SER A 1 80 ? -5.677 -7.354 -20.477 1.00 86.50 80 SER A C 1
ATOM 615 O O . SER A 1 80 ? -6.428 -7.605 -21.417 1.00 86.50 80 SER A O 1
ATOM 617 N N 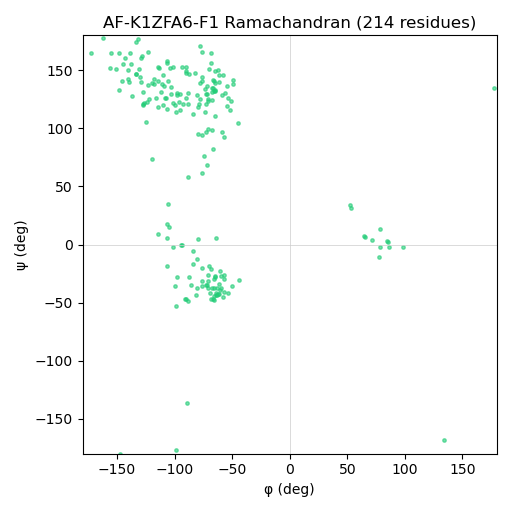. THR A 1 81 ? -5.862 -7.880 -19.263 1.00 89.00 81 THR A N 1
ATOM 618 C CA . THR A 1 81 ? -6.927 -8.854 -18.961 1.00 89.00 81 THR A CA 1
ATOM 619 C C . THR A 1 81 ? -8.077 -8.269 -18.148 1.00 89.00 81 THR A C 1
ATOM 621 O O . THR A 1 81 ? -9.149 -8.869 -18.104 1.00 89.00 81 THR A O 1
ATOM 624 N N . GLY A 1 82 ? -7.868 -7.127 -17.489 1.00 86.88 82 GLY A N 1
ATOM 625 C CA . GLY A 1 82 ? -8.802 -6.558 -16.517 1.00 86.88 82 GLY A CA 1
ATOM 626 C C . GLY A 1 82 ? -8.879 -7.338 -15.201 1.00 86.88 82 GLY A C 1
ATOM 627 O O . GLY A 1 82 ? -9.686 -6.989 -14.344 1.00 86.88 82 GLY A O 1
ATOM 628 N N . ALA A 1 83 ? -8.067 -8.387 -15.027 1.00 87.31 83 ALA A N 1
ATOM 629 C CA . ALA A 1 83 ? -7.978 -9.105 -13.762 1.00 87.31 83 ALA A CA 1
ATOM 630 C C . ALA A 1 83 ? -7.407 -8.181 -12.680 1.00 87.31 83 ALA A C 1
ATOM 632 O O . ALA A 1 83 ? -6.471 -7.427 -12.945 1.00 87.31 83 ALA A O 1
ATOM 633 N N . SER A 1 84 ? -7.963 -8.252 -11.475 1.00 86.50 84 SER A N 1
ATOM 634 C CA . SER A 1 84 ? -7.533 -7.449 -10.336 1.00 86.50 84 SER A CA 1
ATOM 635 C C . SER A 1 84 ? -7.069 -8.331 -9.187 1.00 86.50 84 SER A C 1
ATOM 637 O O . SER A 1 84 ? -7.725 -9.320 -8.862 1.00 86.50 84 SER A O 1
ATOM 639 N N . GLU A 1 85 ? -5.987 -7.922 -8.544 1.00 87.44 85 GLU A N 1
ATOM 640 C CA . GLU A 1 85 ? -5.466 -8.503 -7.312 1.00 87.44 85 GLU A CA 1
ATOM 641 C C . GLU A 1 85 ? -5.490 -7.432 -6.221 1.00 87.44 85 GLU A C 1
ATOM 643 O O . GLU A 1 85 ? -5.256 -6.252 -6.488 1.00 87.44 85 GLU A O 1
ATOM 648 N N . GLU A 1 86 ? -5.805 -7.828 -4.995 1.00 86.00 86 GLU A N 1
ATOM 649 C CA . GLU A 1 86 ? -5.801 -6.927 -3.847 1.00 86.00 86 GLU A CA 1
ATOM 650 C C . GLU A 1 86 ? -4.556 -7.183 -3.012 1.00 86.00 86 GLU A C 1
ATOM 652 O O . GLU A 1 86 ? -4.209 -8.330 -2.733 1.00 86.00 86 GLU A O 1
ATOM 657 N N . GLU A 1 87 ? -3.901 -6.111 -2.588 1.00 83.38 87 GLU A N 1
ATOM 658 C CA . GLU A 1 87 ? -2.670 -6.190 -1.812 1.00 83.38 87 GLU A CA 1
ATOM 659 C C . GLU A 1 87 ? -2.674 -5.121 -0.720 1.00 83.38 87 GLU A C 1
ATOM 661 O O . GLU A 1 87 ? -3.162 -4.007 -0.916 1.00 83.38 87 GLU A O 1
ATOM 666 N N . TRP A 1 88 ? -2.140 -5.458 0.449 1.00 87.19 88 TRP A N 1
ATOM 667 C CA . TRP A 1 88 ? -1.914 -4.494 1.517 1.00 87.19 88 TRP A CA 1
ATOM 668 C C . TRP A 1 88 ? -0.468 -4.028 1.497 1.00 87.19 88 TRP A C 1
ATOM 670 O O . TRP A 1 88 ? 0.453 -4.842 1.504 1.00 87.19 88 TRP A O 1
ATOM 680 N N . GLN A 1 89 ? -0.258 -2.717 1.529 1.00 86.94 89 GLN A N 1
ATOM 681 C CA . GLN A 1 89 ? 1.084 -2.147 1.551 1.00 86.94 89 GLN A CA 1
ATOM 682 C C . GLN A 1 89 ? 1.140 -0.836 2.326 1.00 86.94 89 GLN A C 1
ATOM 684 O O . GLN A 1 89 ? 0.124 -0.192 2.584 1.00 86.94 89 GLN A O 1
ATOM 689 N N . TRP A 1 90 ? 2.359 -0.418 2.651 1.00 88.56 90 TRP A N 1
ATOM 690 C CA . TRP A 1 90 ? 2.628 0.910 3.184 1.00 88.56 90 TRP A CA 1
ATOM 691 C C . TRP A 1 90 ? 2.677 1.939 2.056 1.00 88.56 90 TRP A C 1
ATOM 693 O O . TRP A 1 90 ? 3.410 1.758 1.087 1.00 88.56 90 TRP A O 1
ATOM 703 N N . GLY A 1 91 ? 1.930 3.029 2.200 1.00 84.88 91 GLY A N 1
ATOM 704 C CA . GLY A 1 91 ? 1.893 4.121 1.233 1.00 84.88 91 GLY A CA 1
ATOM 705 C C . GLY A 1 91 ? 1.673 5.482 1.882 1.00 84.88 91 GLY A C 1
ATOM 706 O O . GLY A 1 91 ? 1.562 5.603 3.104 1.00 84.88 91 GLY A O 1
ATOM 707 N N . GLU A 1 92 ? 1.628 6.514 1.045 1.00 86.62 92 GLU A N 1
ATOM 708 C CA . GLU A 1 92 ? 1.269 7.869 1.466 1.00 86.62 92 GLU A CA 1
ATOM 709 C C . GLU A 1 92 ? -0.212 7.924 1.888 1.00 86.62 92 GLU A C 1
ATOM 711 O O . GLU A 1 92 ? -1.067 7.468 1.126 1.00 86.62 92 GLU A O 1
ATOM 716 N N . PRO A 1 93 ? -0.552 8.503 3.054 1.00 87.69 93 PRO A N 1
ATOM 717 C CA . PRO A 1 93 ? -1.925 8.573 3.534 1.00 87.69 93 PRO A CA 1
ATOM 718 C C . PRO A 1 93 ? -2.866 9.314 2.575 1.00 87.69 93 PRO A C 1
ATOM 720 O O . PRO A 1 93 ? -2.654 10.473 2.224 1.00 87.69 93 PRO A O 1
ATOM 723 N N . THR A 1 94 ? -3.984 8.677 2.244 1.00 86.50 94 THR A N 1
ATOM 724 C CA . THR A 1 94 ? -5.051 9.192 1.367 1.00 86.50 94 THR A CA 1
ATOM 725 C C . THR A 1 94 ? -6.293 9.607 2.162 1.00 86.50 94 THR A C 1
ATOM 727 O O . THR A 1 94 ? -7.423 9.452 1.708 1.00 86.50 94 THR A O 1
ATOM 730 N N . ALA A 1 95 ? -6.122 10.136 3.379 1.00 83.44 95 ALA A N 1
ATOM 731 C CA . ALA A 1 95 ? -7.242 10.442 4.271 1.00 83.44 95 ALA A CA 1
ATOM 732 C C . ALA A 1 95 ? -8.294 11.347 3.596 1.00 83.44 95 ALA A C 1
ATOM 734 O O . ALA A 1 95 ? -8.011 12.478 3.203 1.00 83.44 95 ALA A O 1
ATOM 735 N N . GLY A 1 96 ? -9.528 10.848 3.480 1.00 83.81 96 GLY A N 1
ATOM 736 C CA . GLY A 1 96 ? -10.631 11.579 2.848 1.00 83.81 96 GLY A CA 1
ATOM 737 C C . GLY A 1 96 ? -10.715 11.438 1.324 1.00 83.81 96 GLY A C 1
ATOM 738 O O . GLY A 1 96 ? -11.603 12.040 0.727 1.00 83.81 96 GLY A O 1
ATOM 739 N N . SER A 1 97 ? -9.836 10.653 0.700 1.00 84.88 97 SER A N 1
ATOM 740 C CA . SER A 1 97 ? -9.856 10.311 -0.727 1.00 84.88 97 SER A CA 1
ATOM 741 C C . SER A 1 97 ? -9.767 8.794 -0.916 1.00 84.88 97 SER A C 1
ATOM 743 O O . SER A 1 97 ? -9.391 8.068 0.001 1.00 84.88 97 SER A O 1
ATOM 745 N N . GLU A 1 98 ? -10.127 8.300 -2.100 1.00 81.25 98 GLU A N 1
ATOM 746 C CA . GLU A 1 98 ? -9.917 6.887 -2.430 1.00 81.25 98 GLU A CA 1
ATOM 747 C C . GLU A 1 98 ? -8.418 6.556 -2.475 1.00 81.25 98 GLU A C 1
ATOM 749 O O . GLU A 1 98 ? -7.586 7.400 -2.826 1.00 81.25 98 GLU A O 1
ATOM 754 N N . ASN A 1 99 ? -8.077 5.311 -2.138 1.00 80.88 99 ASN A N 1
ATOM 755 C CA . ASN A 1 99 ? -6.729 4.801 -2.362 1.00 80.88 99 ASN A CA 1
ATOM 756 C C . ASN A 1 99 ? -6.409 4.803 -3.858 1.00 80.88 99 ASN A C 1
ATOM 758 O O . ASN A 1 99 ? -7.284 4.637 -4.707 1.00 80.88 99 ASN A O 1
ATOM 762 N N . ILE A 1 100 ? -5.129 4.962 -4.181 1.00 76.38 100 ILE A N 1
ATOM 763 C CA . ILE A 1 100 ? -4.668 4.913 -5.566 1.00 76.38 100 ILE A CA 1
ATOM 764 C C . ILE A 1 100 ? -4.848 3.506 -6.155 1.00 76.38 100 ILE A C 1
ATOM 766 O O . ILE A 1 100 ? -4.492 2.503 -5.533 1.00 76.38 100 ILE A O 1
ATOM 770 N N . PHE A 1 101 ? -5.373 3.441 -7.379 1.00 80.12 101 PHE A N 1
ATOM 771 C CA . PHE A 1 101 ? -5.320 2.229 -8.191 1.00 80.12 101 PHE A CA 1
ATOM 772 C C . PHE A 1 101 ? -3.903 2.042 -8.717 1.00 80.12 101 PHE A C 1
ATOM 774 O O . PHE A 1 101 ? -3.305 2.987 -9.240 1.00 80.12 101 PHE A O 1
ATOM 781 N N . LEU A 1 102 ? -3.394 0.818 -8.612 1.00 86.75 102 LEU A N 1
ATOM 782 C CA . LEU A 1 102 ? -2.158 0.430 -9.269 1.00 86.75 102 LEU A CA 1
ATOM 783 C C . LEU A 1 102 ? -2.468 -0.483 -10.451 1.00 86.75 102 LEU A C 1
ATOM 785 O O . LEU A 1 102 ? -3.490 -1.165 -10.514 1.00 86.75 102 LEU A O 1
ATOM 789 N N . TYR A 1 103 ? -1.546 -0.508 -11.393 1.00 89.31 103 TYR A N 1
ATOM 790 C CA . TYR A 1 103 ? -1.543 -1.427 -12.512 1.00 89.31 103 TYR A CA 1
ATOM 791 C C . TYR A 1 103 ? -0.345 -2.348 -12.380 1.00 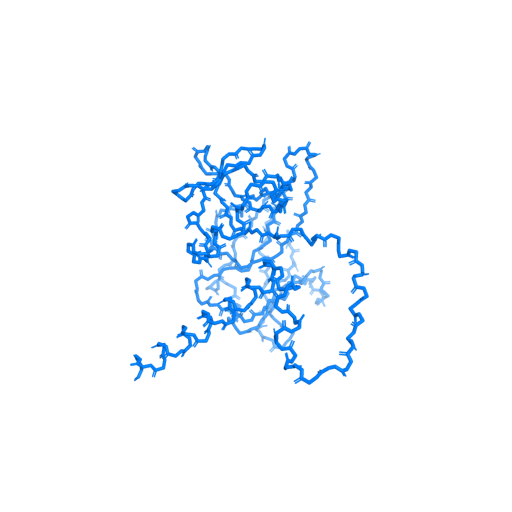89.31 103 TYR A C 1
ATOM 793 O O . TYR A 1 103 ? 0.737 -1.901 -12.000 1.00 89.31 103 TYR A O 1
ATOM 801 N N . LYS A 1 104 ? -0.537 -3.624 -12.709 1.00 91.50 104 LYS A N 1
ATOM 802 C CA . LYS A 1 104 ? 0.513 -4.641 -12.657 1.00 91.50 104 LYS A CA 1
ATOM 803 C C . LYS A 1 104 ? 0.608 -5.343 -13.999 1.00 91.50 104 LYS A C 1
ATOM 805 O O . LYS A 1 104 ? -0.370 -5.915 -14.479 1.00 91.50 104 LYS A O 1
ATOM 810 N N . ILE A 1 105 ? 1.783 -5.294 -14.616 1.00 92.00 105 ILE A N 1
ATOM 811 C CA . ILE A 1 105 ? 2.022 -5.917 -15.919 1.00 92.00 105 ILE A CA 1
ATOM 812 C C . ILE A 1 105 ? 3.391 -6.580 -15.965 1.00 92.00 105 ILE A C 1
ATOM 814 O O . ILE A 1 105 ? 4.375 -6.035 -15.470 1.00 92.00 105 ILE A O 1
ATOM 818 N N . THR A 1 106 ? 3.451 -7.756 -16.588 1.00 92.62 106 THR A N 1
ATOM 819 C CA . THR A 1 106 ? 4.712 -8.386 -16.980 1.00 92.62 106 THR A CA 1
ATOM 820 C C . THR A 1 106 ? 5.040 -7.975 -18.406 1.00 92.62 106 THR A C 1
ATOM 822 O O . THR A 1 106 ? 4.261 -8.242 -19.318 1.00 92.62 106 THR A O 1
ATOM 825 N N . THR A 1 107 ? 6.190 -7.338 -18.595 1.00 92.75 107 THR A N 1
ATOM 826 C CA . THR A 1 107 ? 6.627 -6.805 -19.886 1.00 92.75 107 THR A CA 1
ATOM 827 C C . THR A 1 107 ? 8.116 -7.056 -20.116 1.00 92.75 107 THR A C 1
ATOM 829 O O . THR A 1 107 ? 8.858 -7.393 -19.192 1.00 92.75 107 THR A O 1
ATOM 832 N N . ALA A 1 108 ? 8.556 -6.906 -21.365 1.00 92.44 108 ALA A N 1
ATOM 833 C CA . ALA A 1 108 ? 9.963 -6.983 -21.730 1.00 92.44 108 ALA A CA 1
ATOM 834 C C . ALA A 1 108 ? 10.552 -5.575 -21.838 1.00 92.44 108 ALA A C 1
ATOM 836 O O . ALA A 1 108 ? 10.016 -4.718 -22.550 1.00 92.44 108 ALA A O 1
ATOM 837 N N . VAL A 1 109 ? 11.676 -5.365 -21.160 1.00 92.94 109 VAL A N 1
ATOM 838 C CA . VAL A 1 109 ? 12.444 -4.124 -21.247 1.00 92.94 109 VAL A CA 1
ATOM 839 C C . VAL A 1 109 ? 12.992 -3.955 -22.662 1.00 92.94 109 VAL A C 1
ATOM 841 O O . VAL A 1 109 ? 13.582 -4.875 -23.224 1.00 92.94 109 VAL A O 1
ATOM 844 N N . ILE A 1 110 ? 12.817 -2.765 -23.229 1.00 93.94 110 ILE A N 1
ATOM 845 C CA . ILE A 1 110 ? 13.426 -2.366 -24.501 1.00 93.94 110 ILE A CA 1
ATOM 846 C C . ILE A 1 110 ? 14.676 -1.539 -24.213 1.00 93.94 110 ILE A C 1
ATOM 848 O O . ILE A 1 110 ? 15.759 -1.861 -24.693 1.00 93.94 110 ILE A O 1
ATOM 852 N N . GLU A 1 111 ? 14.530 -0.493 -23.402 1.00 93.69 111 GLU A N 1
ATOM 853 C CA . GLU A 1 111 ? 15.603 0.440 -23.073 1.00 93.69 111 GLU A CA 1
ATOM 854 C C . GLU A 1 111 ? 15.315 1.124 -21.733 1.00 93.69 111 GLU A C 1
ATOM 856 O O . GLU A 1 111 ? 14.160 1.318 -21.356 1.00 93.69 111 GLU A O 1
ATOM 861 N N . PHE A 1 112 ? 16.369 1.524 -21.026 1.00 90.69 112 PHE A N 1
ATOM 862 C CA . PHE A 1 112 ? 16.271 2.442 -19.900 1.00 90.69 112 PHE A CA 1
ATOM 863 C C . PHE A 1 112 ? 17.238 3.602 -20.101 1.00 90.69 112 PHE A C 1
ATOM 865 O O . PHE A 1 112 ? 18.451 3.406 -20.198 1.00 90.69 112 PHE A O 1
ATOM 872 N N . SER A 1 113 ? 16.704 4.819 -20.148 1.00 89.38 113 SER A N 1
ATOM 873 C CA . SER A 1 113 ? 17.516 6.022 -20.282 1.00 89.38 113 SER A CA 1
ATOM 874 C C . SER A 1 113 ? 16.894 7.184 -19.518 1.00 89.38 113 SER A C 1
ATOM 876 O O . SER A 1 113 ? 15.680 7.359 -19.484 1.00 89.38 113 SER A O 1
ATOM 878 N N . SER A 1 114 ? 17.736 7.991 -18.869 1.00 87.31 114 SER A N 1
ATOM 879 C CA . SER A 1 114 ? 17.319 9.237 -18.205 1.00 87.31 114 SER A CA 1
ATOM 880 C C . SER A 1 114 ? 16.140 9.096 -17.220 1.00 87.31 114 SER A C 1
ATOM 882 O O . SER A 1 114 ? 15.328 10.009 -17.099 1.00 87.31 114 SER A O 1
ATOM 884 N N . GLY A 1 115 ? 16.033 7.965 -16.508 1.00 87.94 115 GLY A N 1
ATOM 885 C CA . GLY A 1 115 ? 14.936 7.719 -15.557 1.00 87.94 115 GLY A CA 1
ATOM 886 C C . GLY A 1 1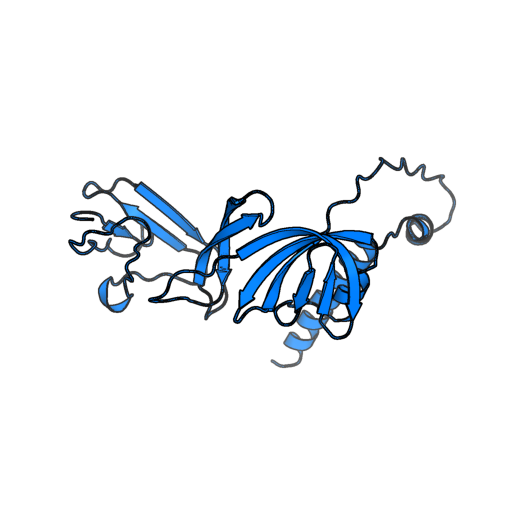15 ? 13.606 7.309 -16.204 1.00 87.94 115 GLY A C 1
ATOM 887 O O . GLY A 1 115 ? 12.567 7.332 -15.543 1.00 87.94 115 GLY A O 1
ATOM 888 N N . ILE A 1 116 ? 13.632 6.948 -17.487 1.00 92.50 116 ILE A N 1
ATOM 889 C CA . ILE A 1 116 ? 12.491 6.435 -18.242 1.00 92.50 116 ILE A CA 1
ATOM 890 C C . ILE A 1 116 ? 12.799 5.004 -18.665 1.00 92.50 116 ILE A C 1
ATOM 892 O O . ILE A 1 116 ? 13.832 4.726 -19.278 1.00 92.50 116 ILE A O 1
ATOM 896 N N . LEU A 1 117 ? 11.887 4.102 -18.322 1.00 93.56 117 LEU A N 1
ATOM 897 C CA . LEU A 1 117 ? 11.887 2.712 -18.737 1.00 93.56 117 LEU A CA 1
ATOM 898 C C . LEU A 1 117 ? 10.934 2.532 -19.916 1.00 93.56 117 LEU A C 1
ATOM 900 O O . LEU A 1 117 ? 9.721 2.666 -19.760 1.00 93.56 117 LEU A O 1
ATOM 904 N N . SER A 1 118 ? 11.480 2.198 -21.078 1.00 94.69 118 SER A N 1
ATOM 905 C CA . SER A 1 118 ? 10.715 1.845 -22.270 1.00 94.69 118 SER A CA 1
ATOM 906 C C . SER A 1 118 ? 10.570 0.329 -22.345 1.00 94.69 118 SER A C 1
ATOM 908 O O . SER A 1 118 ? 11.543 -0.422 -22.243 1.00 94.69 118 SER A O 1
ATOM 910 N N . THR A 1 119 ? 9.342 -0.133 -22.537 1.00 94.56 119 THR A N 1
ATOM 911 C CA . THR A 1 119 ? 8.977 -1.553 -22.587 1.00 94.56 119 THR A CA 1
ATOM 912 C C . THR A 1 119 ? 8.073 -1.817 -23.788 1.00 94.56 119 THR A C 1
ATOM 914 O O . THR A 1 119 ? 7.632 -0.882 -24.460 1.00 94.56 119 THR A O 1
ATOM 917 N N . LYS A 1 120 ? 7.749 -3.087 -24.053 1.00 92.25 120 LYS A N 1
ATOM 918 C CA . LYS A 1 120 ? 6.777 -3.443 -25.103 1.00 92.25 120 LYS A CA 1
ATOM 919 C C . LYS A 1 120 ? 5.381 -2.860 -24.862 1.00 92.25 120 LYS A C 1
ATOM 921 O O . LYS A 1 120 ? 4.641 -2.684 -25.826 1.00 92.25 120 LYS A O 1
ATOM 926 N N . ASP A 1 121 ? 5.054 -2.536 -23.613 1.00 93.44 121 ASP A N 1
ATOM 927 C CA . ASP A 1 121 ? 3.728 -2.078 -23.194 1.00 93.44 121 ASP A CA 1
ATOM 928 C C . ASP A 1 121 ? 3.673 -0.573 -22.876 1.00 93.44 121 ASP A C 1
ATOM 930 O O . ASP A 1 121 ? 2.637 -0.062 -22.454 1.00 93.44 121 ASP A O 1
ATOM 934 N N . GLY A 1 122 ? 4.768 0.158 -23.111 1.00 93.56 122 GLY A N 1
ATOM 935 C CA . GLY A 1 122 ? 4.816 1.614 -22.982 1.00 93.56 122 GLY A CA 1
ATOM 936 C C . GLY A 1 122 ? 6.036 2.136 -22.232 1.00 93.56 122 GLY A C 1
ATOM 937 O O . GLY A 1 122 ? 7.000 1.407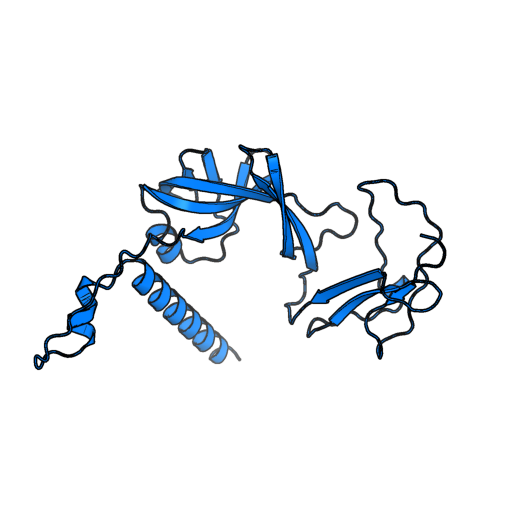 -21.977 1.00 93.56 122 GLY A O 1
ATOM 938 N N . GLU A 1 123 ? 5.977 3.422 -21.894 1.00 95.69 123 GLU A N 1
ATOM 939 C CA . GLU A 1 123 ? 7.021 4.148 -21.170 1.00 95.69 123 GLU A CA 1
ATOM 940 C C . GLU A 1 123 ? 6.607 4.411 -19.723 1.00 95.69 123 GLU A C 1
ATOM 942 O O . GLU A 1 123 ? 5.452 4.743 -19.441 1.00 95.69 123 GLU A O 1
ATOM 947 N N . PHE A 1 124 ? 7.569 4.279 -18.812 1.00 94.88 124 PHE A N 1
ATOM 948 C CA . PHE A 1 124 ? 7.347 4.360 -17.377 1.00 94.88 124 PHE A CA 1
ATOM 949 C C . PHE A 1 124 ? 8.440 5.186 -16.697 1.00 94.88 124 PHE A C 1
ATOM 951 O O . PHE A 1 124 ? 9.631 4.915 -16.847 1.00 94.88 124 PHE A O 1
ATOM 958 N N . LYS A 1 125 ? 8.044 6.187 -15.910 1.00 93.69 125 LYS A N 1
ATOM 959 C CA . LYS A 1 125 ? 8.961 6.986 -15.090 1.00 93.69 125 LYS A CA 1
ATOM 960 C C . LYS A 1 125 ? 9.392 6.207 -13.856 1.00 93.69 125 LYS A C 1
ATOM 962 O O . LYS A 1 125 ? 8.575 5.555 -13.212 1.00 93.69 125 LYS A O 1
ATOM 967 N N . THR A 1 126 ? 10.660 6.332 -13.484 1.00 87.12 126 THR A N 1
ATOM 968 C CA . THR A 1 126 ? 11.243 5.643 -12.321 1.00 87.12 126 THR A CA 1
ATOM 969 C C . THR A 1 126 ? 11.472 6.569 -11.127 1.00 87.12 126 THR A C 1
ATOM 971 O O . THR A 1 126 ? 12.218 6.219 -10.219 1.00 87.12 126 THR A O 1
ATOM 974 N N . SER A 1 127 ? 10.872 7.764 -11.117 1.00 83.44 127 SER A N 1
ATOM 975 C CA . SER A 1 127 ? 11.088 8.807 -10.101 1.00 83.44 127 SER A CA 1
ATOM 976 C C . SER A 1 127 ? 10.734 8.385 -8.675 1.00 83.44 127 SER A C 1
ATOM 978 O O . SER A 1 127 ? 11.319 8.918 -7.737 1.00 83.44 127 SER A O 1
ATOM 980 N N . LYS A 1 128 ? 9.809 7.433 -8.512 1.00 77.94 128 LYS A N 1
ATOM 981 C CA . LYS A 1 128 ? 9.388 6.881 -7.214 1.00 77.94 128 LYS A CA 1
ATOM 982 C C . LYS A 1 128 ? 10.118 5.607 -6.793 1.00 77.94 128 LYS A C 1
ATOM 984 O O . LYS A 1 128 ? 9.834 5.079 -5.722 1.00 77.94 128 LYS A O 1
ATOM 989 N N . LEU A 1 129 ? 11.042 5.097 -7.607 1.00 79.19 129 LEU A N 1
ATOM 990 C CA . LEU A 1 129 ? 11.822 3.926 -7.228 1.00 79.19 129 LEU A CA 1
ATOM 991 C C . LEU A 1 129 ? 12.957 4.329 -6.286 1.00 79.19 129 LEU A C 1
ATOM 993 O O . LEU A 1 129 ? 13.879 5.050 -6.662 1.00 79.19 129 LEU A O 1
ATOM 997 N N . GLU A 1 130 ? 12.925 3.779 -5.077 1.00 68.19 130 GLU A N 1
ATOM 998 C CA . GLU A 1 130 ? 14.003 3.870 -4.089 1.00 68.19 130 GLU A CA 1
ATOM 999 C C . GLU A 1 130 ? 15.158 2.913 -4.461 1.00 68.19 130 GLU A C 1
ATOM 1001 O O . GLU A 1 130 ? 15.456 1.954 -3.750 1.00 68.19 130 GLU A O 1
ATOM 1006 N N . THR A 1 131 ? 15.791 3.122 -5.622 1.00 65.56 131 THR A N 1
ATOM 1007 C CA . THR A 1 131 ? 16.920 2.305 -6.112 1.00 65.56 131 THR A CA 1
ATOM 1008 C C . THR A 1 131 ? 18.060 3.174 -6.633 1.00 65.56 131 THR A C 1
ATOM 1010 O O . THR A 1 131 ? 17.817 4.234 -7.208 1.00 65.56 131 THR A O 1
ATOM 1013 N N . SER A 1 132 ? 19.312 2.729 -6.481 1.00 71.31 132 SER A N 1
ATOM 1014 C CA . SER A 1 132 ? 20.456 3.433 -7.068 1.00 71.31 132 SER A CA 1
ATOM 1015 C C . SER A 1 132 ? 20.471 3.309 -8.594 1.00 71.31 132 SER A C 1
ATOM 1017 O O . SER A 1 132 ? 20.041 2.301 -9.152 1.00 71.31 132 SER A O 1
ATOM 1019 N N . ALA A 1 133 ? 21.023 4.312 -9.285 1.00 67.75 133 ALA A N 1
ATOM 1020 C CA . ALA A 1 133 ? 21.112 4.316 -10.750 1.00 67.75 133 ALA A CA 1
ATOM 1021 C C . ALA A 1 133 ? 21.863 3.089 -11.317 1.00 67.75 133 ALA A C 1
ATOM 1023 O O . ALA A 1 133 ? 21.573 2.624 -12.422 1.00 67.75 133 ALA A O 1
ATOM 1024 N N . GLU A 1 134 ? 22.814 2.542 -10.554 1.00 66.62 134 GLU A N 1
ATOM 1025 C CA . GLU A 1 134 ? 23.565 1.330 -10.901 1.00 66.62 134 GLU A CA 1
ATOM 1026 C C . GLU A 1 134 ? 22.678 0.075 -10.852 1.00 66.62 134 GLU A C 1
ATOM 1028 O O . GLU A 1 134 ? 22.726 -0.757 -11.761 1.00 66.62 134 GLU A O 1
ATOM 1033 N N . LEU A 1 135 ? 21.813 -0.043 -9.839 1.00 67.81 135 LEU A N 1
ATOM 1034 C CA . LEU A 1 135 ? 20.843 -1.136 -9.743 1.00 67.81 135 LEU A CA 1
ATOM 1035 C C . LEU A 1 135 ? 19.798 -1.035 -10.854 1.00 67.81 135 LEU A C 1
ATOM 1037 O O . LEU A 1 135 ? 19.554 -2.012 -11.559 1.00 67.81 135 LEU A O 1
ATOM 1041 N N . THR A 1 136 ? 19.244 0.158 -11.069 1.00 71.44 136 THR A N 1
ATOM 1042 C CA . THR A 1 136 ? 18.236 0.404 -12.106 1.00 71.44 136 THR A CA 1
ATOM 1043 C C . THR A 1 136 ? 18.762 0.045 -13.502 1.00 71.44 136 THR A C 1
ATOM 1045 O O . THR A 1 136 ? 18.101 -0.675 -14.245 1.00 71.44 136 THR A O 1
ATOM 1048 N N . SER A 1 137 ? 19.990 0.456 -13.840 1.00 69.38 137 SER A N 1
ATOM 1049 C CA . SER A 1 137 ? 20.624 0.136 -15.134 1.00 69.38 137 SER A CA 1
ATOM 1050 C C . SER A 1 137 ? 21.029 -1.336 -15.292 1.00 69.38 137 SER A C 1
ATOM 1052 O O . SER A 1 137 ? 21.076 -1.845 -16.412 1.00 69.38 137 SER A O 1
ATOM 1054 N N . THR A 1 138 ? 21.292 -2.043 -14.191 1.00 72.19 138 THR A N 1
ATOM 1055 C CA . THR A 1 138 ? 21.599 -3.484 -14.218 1.00 72.19 138 THR A CA 1
ATOM 1056 C C . THR A 1 138 ? 20.346 -4.335 -14.424 1.00 72.19 138 THR A C 1
ATOM 1058 O O . THR A 1 138 ? 20.407 -5.373 -15.084 1.00 72.19 138 THR A O 1
ATOM 1061 N N . ILE A 1 139 ? 19.222 -3.905 -13.852 1.00 76.69 139 ILE A N 1
ATOM 1062 C CA . ILE A 1 139 ? 17.936 -4.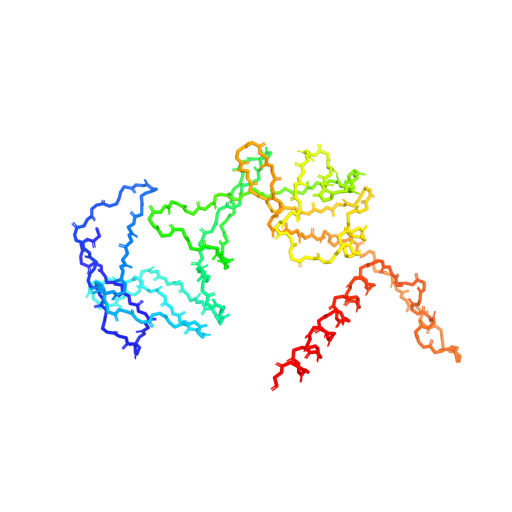611 -13.885 1.00 76.69 139 ILE A CA 1
ATOM 1063 C C . ILE A 1 139 ? 17.221 -4.341 -15.210 1.00 76.69 139 ILE A C 1
ATOM 1065 O O . ILE A 1 139 ? 16.719 -5.266 -15.842 1.00 76.69 139 ILE A O 1
ATOM 1069 N N . PHE A 1 140 ? 17.218 -3.092 -15.676 1.00 85.50 140 PHE A N 1
ATOM 1070 C CA . PHE A 1 140 ? 16.516 -2.690 -16.893 1.00 85.50 140 PHE A CA 1
ATOM 1071 C C . PHE A 1 140 ? 17.378 -2.844 -18.148 1.00 85.50 140 PHE A C 1
ATOM 1073 O O . PHE A 1 140 ? 17.615 -1.897 -18.899 1.00 85.50 140 PHE A O 1
ATOM 1080 N N . ARG A 1 141 ? 17.846 -4.071 -18.388 1.00 86.56 141 ARG A N 1
ATOM 1081 C CA . ARG A 1 141 ? 18.560 -4.430 -19.619 1.00 86.56 141 ARG A CA 1
ATOM 1082 C C . ARG A 1 141 ? 17.574 -4.864 -20.704 1.00 86.56 141 ARG A C 1
ATOM 1084 O O . ARG A 1 141 ? 16.589 -5.518 -20.358 1.00 86.56 141 ARG A O 1
ATOM 1091 N N . PRO A 1 142 ? 17.858 -4.591 -21.991 1.00 89.56 142 PRO A N 1
ATOM 1092 C CA . PRO A 1 142 ? 17.030 -5.069 -23.095 1.00 89.56 142 PRO A CA 1
ATOM 1093 C C . PRO A 1 142 ? 16.725 -6.570 -22.990 1.00 89.56 142 PRO A C 1
ATOM 1095 O O . PRO A 1 142 ? 17.583 -7.347 -22.568 1.00 89.56 142 PRO A O 1
ATOM 1098 N N . ASP A 1 143 ? 15.499 -6.946 -23.352 1.00 86.00 143 ASP A N 1
ATOM 1099 C CA . ASP A 1 143 ? 14.938 -8.304 -23.318 1.00 86.00 143 ASP A CA 1
ATOM 1100 C C . ASP A 1 143 ? 14.776 -8.934 -21.923 1.00 86.00 143 ASP A C 1
ATOM 1102 O O . ASP A 1 143 ? 14.364 -10.090 -21.807 1.00 86.00 143 ASP A O 1
ATOM 1106 N N . THR A 1 144 ? 15.022 -8.181 -20.847 1.00 87.50 144 THR A N 1
ATOM 1107 C CA . THR A 1 144 ? 14.693 -8.640 -19.491 1.00 87.50 144 THR A CA 1
ATOM 1108 C C . THR A 1 144 ? 13.178 -8.639 -19.305 1.00 87.50 144 THR A C 1
ATOM 1110 O O . THR A 1 144 ? 12.534 -7.603 -19.479 1.00 87.50 144 THR A O 1
ATOM 1113 N N . GLU A 1 145 ? 12.602 -9.786 -18.936 1.00 89.50 145 GLU A N 1
ATOM 1114 C CA . GLU A 1 145 ? 11.213 -9.850 -18.473 1.00 89.50 145 GLU A CA 1
ATOM 1115 C C . GLU A 1 145 ? 11.117 -9.372 -17.027 1.00 89.50 145 GLU A C 1
ATOM 1117 O O . GLU A 1 145 ? 11.773 -9.903 -16.126 1.00 89.50 145 GLU A O 1
ATOM 1122 N N . ILE A 1 146 ? 10.259 -8.384 -16.808 1.00 89.50 146 ILE A N 1
ATOM 1123 C CA . ILE A 1 146 ? 10.015 -7.793 -15.499 1.00 89.50 146 ILE A CA 1
ATOM 1124 C C . ILE A 1 146 ? 8.516 -7.664 -15.265 1.00 89.50 146 ILE A C 1
ATOM 1126 O O . ILE A 1 146 ? 7.754 -7.402 -16.195 1.00 89.50 146 ILE A O 1
ATOM 1130 N N . THR A 1 147 ? 8.096 -7.815 -14.017 1.00 90.50 147 THR A N 1
ATOM 1131 C CA . THR A 1 147 ? 6.767 -7.397 -13.578 1.00 90.50 147 THR A CA 1
ATOM 1132 C C . THR A 1 147 ? 6.899 -6.019 -12.959 1.00 90.50 147 THR A C 1
ATOM 1134 O O . THR A 1 147 ? 7.677 -5.835 -12.029 1.00 90.50 147 THR A O 1
ATOM 1137 N N . ILE A 1 148 ? 6.167 -5.042 -13.480 1.00 91.25 148 ILE A N 1
ATOM 1138 C CA . ILE A 1 148 ? 6.137 -3.684 -12.939 1.00 91.25 148 ILE A CA 1
ATOM 1139 C C . ILE A 1 148 ? 4.779 -3.414 -12.315 1.00 91.25 148 ILE A C 1
ATOM 1141 O O . ILE A 1 148 ? 3.743 -3.758 -12.889 1.00 91.25 148 ILE A O 1
ATOM 1145 N N . THR A 1 149 ? 4.806 -2.758 -11.162 1.00 89.69 149 THR A N 1
ATOM 1146 C CA . THR A 1 149 ? 3.638 -2.150 -10.539 1.00 89.69 149 THR A CA 1
ATOM 1147 C C . THR A 1 149 ? 3.774 -0.640 -10.686 1.00 89.69 149 THR A C 1
ATOM 1149 O O . THR A 1 149 ? 4.809 -0.063 -10.341 1.00 89.69 149 THR A O 1
ATOM 1152 N N . TYR A 1 150 ? 2.760 0.008 -11.250 1.00 90.38 150 TYR A N 1
ATOM 1153 C CA . TYR A 1 150 ? 2.805 1.429 -11.580 1.00 90.38 150 TYR A CA 1
ATOM 1154 C C . TYR A 1 150 ? 1.462 2.114 -11.338 1.00 90.38 150 TYR A C 1
ATOM 1156 O O . TYR A 1 150 ? 0.413 1.478 -11.286 1.00 90.38 150 TYR A O 1
ATOM 1164 N N . GLN A 1 151 ? 1.493 3.436 -11.221 1.00 89.31 151 GLN A N 1
ATOM 1165 C CA . GLN A 1 151 ? 0.311 4.295 -11.200 1.00 89.31 151 GLN A CA 1
ATOM 1166 C C . GLN A 1 151 ? 0.304 5.200 -12.433 1.00 89.31 151 GLN A C 1
ATOM 1168 O O . GLN A 1 151 ? 1.365 5.549 -12.950 1.00 89.31 151 GLN A O 1
ATOM 1173 N N . THR A 1 152 ? -0.877 5.625 -12.881 1.00 87.19 152 THR A N 1
ATOM 1174 C CA . THR A 1 152 ? -1.001 6.636 -13.940 1.00 87.19 152 THR A CA 1
ATOM 1175 C C . THR A 1 152 ? -1.454 7.956 -13.329 1.00 87.19 152 THR A C 1
ATOM 1177 O O . THR A 1 152 ? -2.565 8.053 -12.809 1.00 87.19 152 THR A O 1
ATOM 1180 N N . LEU A 1 153 ? -0.615 8.988 -13.414 1.00 81.94 153 LEU A N 1
ATOM 1181 C CA . LEU A 1 153 ? -0.917 10.332 -12.926 1.00 81.94 153 LEU A CA 1
ATOM 1182 C C . LEU A 1 153 ? -0.786 11.326 -14.080 1.00 81.94 153 LEU A C 1
ATOM 1184 O O . LEU A 1 153 ? 0.246 11.385 -14.737 1.00 81.94 153 LEU A O 1
ATOM 1188 N N . ASN A 1 154 ? -1.835 12.110 -14.339 1.00 84.75 154 ASN A N 1
ATOM 1189 C CA . ASN A 1 154 ? -1.856 13.108 -15.419 1.00 84.75 154 ASN A CA 1
ATOM 1190 C C . ASN A 1 154 ? -1.479 12.548 -16.810 1.00 84.75 154 ASN A C 1
ATOM 1192 O O . ASN A 1 154 ? -0.919 13.262 -17.638 1.00 84.75 154 ASN A O 1
ATOM 1196 N N . GLY A 1 155 ? -1.799 11.275 -17.071 1.00 85.00 155 GLY A N 1
ATOM 1197 C CA . GLY A 1 155 ? -1.490 10.592 -18.333 1.00 85.00 155 GLY A CA 1
ATOM 1198 C C . GLY A 1 155 ? -0.082 9.998 -18.417 1.00 85.00 155 GLY A C 1
ATOM 1199 O O . GLY A 1 155 ? 0.269 9.435 -19.448 1.00 85.00 155 GLY A O 1
ATOM 1200 N N . GLU A 1 156 ? 0.710 10.086 -17.351 1.00 90.62 156 GLU A N 1
ATOM 1201 C CA . GLU A 1 156 ? 2.056 9.523 -17.286 1.00 90.62 156 GLU A CA 1
ATOM 1202 C C . GLU A 1 156 ? 2.084 8.310 -16.355 1.00 90.62 156 GLU A C 1
ATOM 1204 O O . GLU A 1 156 ? 1.509 8.346 -15.264 1.00 90.62 156 GLU A O 1
ATOM 1209 N N . ASN A 1 157 ? 2.768 7.243 -16.770 1.00 92.94 157 ASN A N 1
ATOM 1210 C CA . ASN A 1 157 ? 2.950 6.057 -15.940 1.00 92.94 157 ASN A CA 1
ATOM 1211 C C . ASN A 1 157 ? 4.195 6.212 -15.066 1.00 92.94 157 ASN A C 1
ATOM 1213 O O . ASN A 1 157 ? 5.277 6.524 -15.563 1.00 92.94 157 ASN A O 1
ATOM 1217 N N . GLU A 1 158 ? 4.054 5.952 -13.774 1.00 91.81 158 GLU A N 1
ATOM 1218 C CA . GLU A 1 158 ? 5.130 6.044 -12.792 1.00 91.81 158 GLU A CA 1
ATOM 1219 C C . GLU A 1 158 ? 5.233 4.736 -12.007 1.00 91.81 158 GLU A C 1
ATOM 1221 O O . GLU A 1 158 ? 4.264 4.303 -11.379 1.00 91.81 158 GLU A O 1
ATOM 1226 N N . ILE A 1 159 ? 6.405 4.098 -12.061 1.00 90.19 159 ILE A N 1
ATOM 1227 C CA . ILE A 1 159 ? 6.669 2.821 -11.392 1.00 90.19 159 ILE A CA 1
ATOM 1228 C C . ILE A 1 159 ? 6.755 3.046 -9.885 1.00 90.19 159 ILE A C 1
ATOM 1230 O O . ILE A 1 159 ? 7.509 3.901 -9.419 1.00 90.19 159 ILE A O 1
ATOM 1234 N N . THR A 1 160 ? 6.015 2.237 -9.131 1.00 85.44 160 THR A N 1
ATOM 1235 C CA . THR A 1 160 ? 6.063 2.196 -7.665 1.00 85.44 160 THR A CA 1
ATOM 1236 C C . THR A 1 160 ? 6.916 1.035 -7.166 1.00 85.44 160 THR A C 1
ATOM 1238 O O . THR A 1 160 ? 7.621 1.173 -6.172 1.00 85.44 160 THR A O 1
ATOM 1241 N N . SER A 1 161 ? 6.892 -0.102 -7.864 1.00 85.06 161 SER A N 1
ATOM 1242 C CA . SER A 1 161 ? 7.743 -1.258 -7.577 1.00 85.06 161 SER A CA 1
ATOM 1243 C C . SER A 1 161 ? 7.943 -2.121 -8.823 1.00 85.06 161 SER A C 1
ATOM 1245 O O . SER A 1 161 ? 7.236 -1.984 -9.823 1.00 85.06 161 SER A O 1
ATOM 1247 N N . PHE A 1 162 ? 8.935 -3.006 -8.781 1.00 87.12 162 PHE A N 1
ATOM 1248 C CA . PHE A 1 162 ? 9.153 -4.001 -9.822 1.00 87.12 162 PHE A CA 1
ATOM 1249 C C . PHE A 1 162 ? 9.662 -5.307 -9.213 1.00 87.12 162 PHE A C 1
ATOM 1251 O O . PHE A 1 162 ? 10.313 -5.317 -8.168 1.00 87.12 162 PHE A O 1
ATOM 1258 N N . GLU A 1 163 ? 9.414 -6.398 -9.919 1.00 86.12 163 GLU A N 1
ATOM 1259 C CA . GLU A 1 163 ? 9.891 -7.736 -9.609 1.00 86.12 163 GLU A CA 1
ATOM 1260 C C . GLU A 1 163 ? 10.580 -8.303 -10.850 1.00 86.12 163 GLU A C 1
ATOM 1262 O O . GLU A 1 163 ? 10.046 -8.261 -11.964 1.00 86.12 163 GLU A O 1
ATOM 1267 N N . LEU A 1 164 ? 11.784 -8.842 -10.667 1.00 81.44 164 LEU A N 1
ATOM 1268 C CA . LEU A 1 164 ? 12.414 -9.652 -11.701 1.00 81.44 164 LEU A CA 1
ATOM 1269 C C . LEU A 1 164 ? 11.685 -10.987 -11.757 1.00 81.44 164 LEU A C 1
ATOM 1271 O O . LEU A 1 164 ? 11.537 -11.655 -10.732 1.00 81.44 164 LEU A O 1
ATOM 1275 N N . ARG A 1 165 ? 11.278 -11.413 -12.952 1.00 71.75 165 ARG A N 1
ATOM 1276 C CA . ARG A 1 165 ? 10.825 -12.788 -13.109 1.00 71.75 165 ARG A CA 1
ATOM 1277 C C . ARG A 1 165 ? 12.039 -13.688 -12.903 1.00 71.75 165 ARG A C 1
ATOM 1279 O O . ARG A 1 165 ? 13.045 -13.503 -13.588 1.00 71.75 165 ARG A O 1
ATOM 1286 N N . GLU A 1 166 ? 11.967 -14.633 -11.964 1.00 53.25 166 GLU A N 1
ATOM 1287 C CA . GLU A 1 166 ? 12.995 -15.668 -11.856 1.00 53.25 166 GLU A CA 1
ATOM 1288 C C . GLU A 1 166 ? 13.160 -16.289 -13.245 1.00 53.25 166 GLU A C 1
ATOM 1290 O O . GLU A 1 166 ? 12.217 -16.857 -13.809 1.00 53.25 166 GLU A O 1
ATOM 1295 N N . ALA A 1 167 ? 14.346 -16.125 -13.839 1.00 45.06 167 ALA A N 1
ATOM 1296 C CA . ALA A 1 167 ? 14.718 -16.954 -14.968 1.00 45.06 167 ALA A CA 1
ATOM 1297 C C . ALA A 1 167 ? 14.528 -18.385 -14.477 1.00 45.06 167 ALA A C 1
ATOM 1299 O O . ALA A 1 167 ? 15.060 -18.709 -13.417 1.00 45.06 167 ALA A O 1
ATOM 1300 N N . LYS A 1 168 ? 13.748 -19.208 -15.194 1.00 39.78 168 LYS A N 1
ATOM 1301 C CA . LYS A 1 168 ? 13.713 -20.652 -14.948 1.00 39.78 168 LYS A CA 1
ATOM 1302 C C . LYS A 1 168 ? 15.163 -21.097 -14.801 1.00 39.78 168 LYS A C 1
ATOM 1304 O O . LYS A 1 168 ? 15.891 -21.140 -15.791 1.00 39.78 168 LYS A O 1
ATOM 1309 N N . THR A 1 169 ? 15.592 -21.359 -13.576 1.00 38.72 169 THR A N 1
ATOM 1310 C CA . THR A 1 169 ? 16.854 -22.017 -13.315 1.00 38.72 169 THR A CA 1
ATOM 1311 C C . THR A 1 169 ? 16.633 -23.414 -13.854 1.00 38.72 169 THR A C 1
ATOM 1313 O O . THR A 1 169 ? 15.988 -24.246 -13.223 1.00 38.72 169 THR A O 1
ATOM 1316 N N . GLU A 1 170 ? 17.103 -23.669 -15.075 1.00 35.91 170 GLU A N 1
ATOM 1317 C CA . GLU A 1 170 ? 17.544 -25.023 -15.367 1.00 35.91 170 GLU A CA 1
ATOM 1318 C C . GLU A 1 170 ? 18.504 -25.374 -14.230 1.00 35.91 170 GLU A C 1
ATOM 1320 O O . GLU A 1 170 ? 19.395 -24.581 -13.914 1.00 35.91 170 GLU A O 1
ATOM 1325 N N . GLU A 1 171 ? 18.234 -26.467 -13.519 1.00 36.44 171 GLU A N 1
ATOM 1326 C CA . GLU A 1 171 ? 19.103 -26.963 -12.461 1.00 36.44 171 GLU A CA 1
ATOM 1327 C C . GLU A 1 171 ? 20.483 -27.207 -13.074 1.00 36.44 171 GLU A C 1
ATOM 1329 O O . GLU A 1 171 ? 20.760 -28.256 -13.652 1.00 36.44 171 GLU A O 1
ATOM 1334 N N . THR A 1 172 ? 21.362 -26.211 -13.006 1.00 41.62 172 THR A N 1
ATOM 1335 C CA . THR A 1 172 ? 22.753 -26.397 -13.374 1.00 41.62 172 THR A CA 1
ATOM 1336 C C . THR A 1 172 ? 23.356 -27.229 -12.253 1.00 41.62 172 THR A C 1
ATOM 1338 O O . THR A 1 172 ? 23.697 -26.698 -11.196 1.00 41.62 172 THR A O 1
ATOM 1341 N N . GLU A 1 173 ? 23.449 -28.545 -12.441 1.00 38.97 173 GLU A N 1
ATOM 1342 C CA . GLU A 1 173 ? 24.232 -29.417 -11.566 1.00 38.97 173 GLU A CA 1
ATOM 1343 C C . GLU A 1 173 ? 25.690 -28.928 -11.594 1.00 38.97 173 GLU A C 1
ATOM 1345 O O . GLU A 1 173 ? 26.464 -29.212 -12.511 1.00 38.97 173 GLU A O 1
ATOM 1350 N N . ILE A 1 174 ? 26.077 -28.125 -10.600 1.00 44.19 174 ILE A N 1
ATOM 1351 C CA . ILE A 1 174 ? 27.457 -27.666 -10.464 1.00 44.19 174 ILE A CA 1
ATOM 1352 C C . ILE A 1 174 ? 28.263 -28.838 -9.909 1.00 44.19 174 ILE A C 1
ATOM 1354 O O . ILE A 1 174 ? 28.352 -29.045 -8.699 1.00 44.19 174 ILE A O 1
ATOM 1358 N N . THR A 1 175 ? 28.884 -29.607 -10.801 1.00 43.56 175 THR A N 1
ATOM 1359 C CA . THR A 1 175 ? 29.880 -30.604 -10.404 1.00 43.56 175 THR A CA 1
ATOM 1360 C C . THR A 1 175 ? 31.139 -29.867 -9.946 1.00 43.56 175 THR A C 1
ATOM 1362 O O . THR A 1 175 ? 31.941 -29.397 -10.754 1.00 43.56 175 THR A O 1
ATOM 1365 N N . ILE A 1 176 ? 31.308 -29.716 -8.630 1.00 44.47 176 ILE A N 1
ATOM 1366 C CA . ILE A 1 176 ? 32.523 -29.137 -8.051 1.00 44.47 176 ILE A CA 1
ATOM 1367 C C . ILE A 1 176 ? 33.601 -30.222 -8.036 1.00 44.47 176 ILE A C 1
ATOM 1369 O O . ILE A 1 176 ? 33.699 -31.007 -7.094 1.00 44.47 176 ILE A O 1
ATOM 1373 N N . GLU A 1 177 ? 34.451 -30.251 -9.060 1.00 51.91 177 GLU A N 1
ATOM 1374 C CA . GLU A 1 177 ? 35.684 -31.030 -8.976 1.00 51.91 177 GLU A CA 1
ATOM 1375 C C . GLU A 1 177 ? 36.607 -30.433 -7.899 1.00 51.91 177 GLU A C 1
ATOM 1377 O O . GLU A 1 177 ? 36.833 -29.213 -7.809 1.00 51.91 177 GLU A O 1
ATOM 1382 N N . ASN A 1 178 ? 37.128 -31.311 -7.038 1.00 43.75 178 ASN A N 1
ATOM 1383 C CA . ASN A 1 178 ? 37.993 -30.961 -5.916 1.00 43.75 178 ASN A CA 1
ATOM 1384 C C . ASN A 1 178 ? 39.403 -30.593 -6.406 1.00 43.75 178 ASN A C 1
ATOM 1386 O O . ASN A 1 178 ? 40.349 -31.369 -6.317 1.00 43.75 178 ASN A O 1
ATOM 1390 N N . THR A 1 179 ? 39.528 -29.395 -6.964 1.00 53.97 179 THR A N 1
ATOM 1391 C CA . THR A 1 179 ? 40.800 -28.732 -7.267 1.00 53.97 179 THR A CA 1
ATOM 1392 C C . THR A 1 179 ? 41.082 -27.627 -6.250 1.00 53.97 179 THR A C 1
ATOM 1394 O O . THR A 1 179 ? 40.152 -27.030 -5.703 1.00 53.97 179 THR A O 1
ATOM 1397 N N . SER A 1 180 ? 42.365 -27.336 -6.016 1.00 55.31 180 SER A N 1
ATOM 1398 C CA . SER A 1 180 ? 42.911 -26.403 -5.010 1.00 55.31 180 SER A CA 1
ATOM 1399 C C . SER A 1 180 ? 42.532 -24.923 -5.187 1.00 55.31 180 SER A C 1
ATOM 1401 O O . SER A 1 180 ? 43.033 -24.067 -4.455 1.00 55.31 180 SER A O 1
ATOM 1403 N N . GLU A 1 181 ? 41.662 -24.592 -6.141 1.00 53.56 181 GLU A N 1
ATOM 1404 C CA . GLU A 1 181 ? 41.200 -23.224 -6.335 1.00 53.56 181 GLU A CA 1
ATOM 1405 C C . GLU A 1 181 ? 40.139 -22.816 -5.300 1.00 53.56 181 GLU A C 1
ATOM 1407 O O . GLU A 1 181 ? 39.224 -23.590 -4.998 1.00 53.56 181 GLU A O 1
ATOM 1412 N N . PRO A 1 182 ? 40.213 -21.580 -4.774 1.00 55.41 182 PRO A N 1
ATOM 1413 C CA . PRO A 1 182 ? 39.250 -21.084 -3.805 1.00 55.41 182 PRO A CA 1
ATOM 1414 C C . PRO A 1 182 ? 37.853 -20.944 -4.426 1.00 55.41 182 PRO A C 1
ATOM 1416 O O . PRO A 1 182 ? 37.695 -20.487 -5.559 1.00 55.41 182 PRO A O 1
ATOM 1419 N N . LEU A 1 183 ? 36.831 -21.298 -3.641 1.00 48.94 183 LEU A N 1
ATOM 1420 C CA . LEU A 1 183 ? 35.429 -21.431 -4.058 1.00 48.94 183 LEU A CA 1
ATOM 1421 C C . LEU A 1 183 ? 34.884 -20.216 -4.834 1.00 48.94 183 LEU A C 1
ATOM 1423 O O . LEU A 1 183 ? 34.144 -20.382 -5.799 1.00 48.94 183 LEU A O 1
ATOM 1427 N N . TYR A 1 184 ? 35.299 -18.998 -4.476 1.00 52.38 184 TYR A N 1
ATOM 1428 C CA . TYR A 1 184 ? 34.842 -17.771 -5.138 1.00 52.38 184 TYR A CA 1
ATOM 1429 C C . TYR A 1 184 ? 35.288 -17.659 -6.608 1.00 52.38 184 TYR A C 1
ATOM 1431 O O . TYR A 1 184 ? 34.565 -17.076 -7.408 1.00 52.38 184 TYR A O 1
ATOM 1439 N N . LYS A 1 185 ? 36.440 -18.233 -6.992 1.00 52.22 185 LYS A N 1
ATOM 1440 C CA . LYS A 1 185 ? 36.880 -18.285 -8.400 1.00 52.22 185 LYS A CA 1
ATOM 1441 C C . LYS A 1 185 ? 36.063 -19.283 -9.215 1.00 52.22 185 LYS A C 1
ATOM 1443 O O . LYS A 1 185 ? 35.769 -19.013 -10.374 1.00 52.22 185 LYS A O 1
ATOM 1448 N N . LYS A 1 186 ? 35.655 -20.394 -8.595 1.00 54.12 186 LYS A N 1
ATOM 1449 C CA . LYS A 1 186 ? 34.813 -21.427 -9.222 1.00 54.12 186 LYS A CA 1
ATOM 1450 C C . LYS A 1 186 ? 33.377 -20.952 -9.440 1.00 54.12 186 LYS A C 1
ATOM 1452 O O . LYS A 1 186 ? 32.747 -21.352 -10.408 1.00 54.12 186 LYS A O 1
ATOM 1457 N N . LEU A 1 187 ? 32.884 -20.084 -8.556 1.00 49.78 187 LEU A N 1
ATOM 1458 C CA . LEU A 1 187 ? 31.557 -19.473 -8.657 1.00 49.78 187 LEU A CA 1
ATOM 1459 C C . LEU A 1 187 ? 31.531 -18.233 -9.566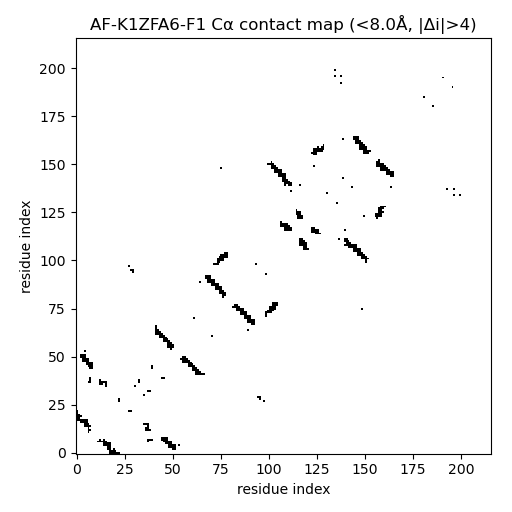 1.00 49.78 187 LEU A C 1
ATOM 1461 O O . LEU A 1 187 ? 30.460 -17.845 -10.015 1.00 49.78 187 LEU A O 1
ATOM 1465 N N . LEU A 1 188 ? 32.689 -17.638 -9.878 1.00 52.66 188 LEU A N 1
ATOM 1466 C CA . LEU A 1 188 ? 32.815 -16.428 -10.700 1.00 52.66 188 LEU A CA 1
ATOM 1467 C C . LEU A 1 188 ? 32.129 -16.501 -12.085 1.00 52.66 188 LEU A C 1
ATOM 1469 O O . LEU A 1 188 ? 31.488 -15.519 -12.450 1.00 52.66 188 LEU A O 1
ATOM 1473 N N . PRO A 1 189 ? 32.197 -17.609 -12.854 1.00 53.69 189 PRO A N 1
ATOM 1474 C CA . PRO A 1 189 ? 31.475 -17.720 -14.127 1.00 53.69 189 PRO A CA 1
ATOM 1475 C C . PRO A 1 189 ? 29.966 -17.980 -13.965 1.00 53.69 189 PRO A C 1
ATOM 1477 O O . PRO A 1 189 ? 29.208 -17.706 -14.889 1.00 53.69 189 PRO A O 1
ATOM 1480 N N . TYR A 1 190 ? 29.527 -18.477 -12.802 1.00 51.28 190 TYR A N 1
ATOM 1481 C CA . TYR A 1 190 ? 28.111 -18.691 -12.455 1.00 51.28 190 TYR A CA 1
ATOM 1482 C C . TYR A 1 190 ? 27.498 -17.505 -11.709 1.00 51.28 190 TYR A C 1
ATOM 1484 O O . TYR A 1 190 ? 26.316 -17.525 -11.368 1.00 51.28 190 TYR A O 1
ATOM 1492 N N . LEU A 1 191 ? 28.299 -16.467 -11.463 1.00 49.19 191 LEU A N 1
ATOM 1493 C CA . LEU A 1 191 ? 27.880 -15.186 -10.921 1.00 49.19 191 LEU A CA 1
ATOM 1494 C C . LEU A 1 191 ? 27.091 -14.443 -12.012 1.00 49.19 191 LEU A C 1
ATOM 1496 O O . LEU A 1 191 ? 27.547 -13.468 -12.607 1.00 49.19 191 LEU A O 1
ATOM 1500 N N . THR A 1 192 ? 25.912 -14.959 -12.344 1.00 50.03 192 THR A N 1
ATOM 1501 C CA . THR A 1 192 ? 24.969 -14.264 -13.211 1.00 50.03 192 THR A CA 1
ATOM 1502 C C . THR A 1 192 ? 24.431 -13.042 -12.469 1.00 50.03 192 THR A C 1
ATOM 1504 O O . THR A 1 192 ? 24.465 -12.950 -11.238 1.00 50.03 192 THR A O 1
ATOM 1507 N N . THR A 1 193 ? 23.974 -12.061 -13.241 1.00 50.03 193 THR A N 1
ATOM 1508 C CA . THR A 1 193 ? 23.562 -10.715 -12.817 1.00 50.03 193 THR A CA 1
ATOM 1509 C C . THR A 1 193 ? 22.693 -10.664 -11.555 1.00 50.03 193 THR A C 1
ATOM 1511 O O . THR A 1 193 ? 22.827 -9.716 -10.786 1.00 50.03 193 THR A O 1
ATOM 1514 N N . LEU A 1 194 ? 21.875 -11.685 -11.280 1.00 44.91 194 LEU A N 1
ATOM 1515 C CA . LEU A 1 194 ? 21.040 -11.755 -10.075 1.00 44.91 194 LEU A CA 1
ATOM 1516 C C . LEU A 1 194 ? 21.857 -11.765 -8.769 1.00 44.91 194 LEU A C 1
ATOM 1518 O O . LEU A 1 194 ? 21.513 -11.067 -7.816 1.00 44.91 194 LEU A O 1
ATOM 1522 N N . PHE A 1 195 ? 22.962 -12.516 -8.718 1.00 47.53 195 PHE A N 1
ATOM 1523 C CA . PHE A 1 195 ? 23.781 -12.614 -7.504 1.00 47.53 195 PHE A CA 1
ATOM 1524 C C . PHE A 1 195 ? 24.637 -11.357 -7.298 1.00 47.53 195 PHE A C 1
ATOM 1526 O O . PHE A 1 195 ? 24.874 -10.938 -6.167 1.00 47.53 195 PHE A O 1
ATOM 1533 N N . ALA A 1 196 ? 25.051 -10.708 -8.392 1.00 49.31 196 ALA A N 1
ATOM 1534 C CA . ALA A 1 196 ? 25.708 -9.405 -8.341 1.00 49.31 196 ALA A CA 1
ATOM 1535 C C . ALA A 1 196 ? 24.766 -8.326 -7.782 1.00 49.31 196 ALA A C 1
ATOM 1537 O O . ALA A 1 196 ? 25.180 -7.572 -6.906 1.00 49.31 196 ALA A O 1
ATOM 1538 N N . VAL A 1 197 ? 23.495 -8.308 -8.206 1.00 50.81 197 VAL A N 1
ATOM 1539 C CA . VAL A 1 197 ? 22.461 -7.401 -7.675 1.00 50.81 197 VAL A CA 1
ATOM 1540 C C . VAL A 1 197 ? 22.214 -7.647 -6.182 1.00 50.81 197 VAL A C 1
ATOM 1542 O O . VAL A 1 197 ? 22.164 -6.688 -5.416 1.00 50.81 197 VAL A O 1
ATOM 1545 N N . ALA A 1 198 ? 22.154 -8.907 -5.737 1.00 48.53 198 ALA A N 1
ATOM 1546 C CA . ALA A 1 198 ? 22.020 -9.247 -4.315 1.00 48.53 198 ALA A CA 1
ATOM 1547 C C . ALA A 1 198 ? 23.248 -8.836 -3.473 1.00 48.53 198 ALA A C 1
ATOM 1549 O O . ALA A 1 198 ? 23.115 -8.380 -2.338 1.00 48.53 198 ALA A O 1
ATOM 1550 N N . LEU A 1 199 ? 24.462 -8.962 -4.018 1.00 44.09 199 LEU A N 1
ATOM 1551 C CA . LEU A 1 199 ? 25.685 -8.509 -3.347 1.00 44.09 199 LEU A CA 1
ATOM 1552 C C . LEU A 1 199 ? 25.793 -6.977 -3.303 1.00 44.09 199 LEU A C 1
ATOM 1554 O O . LEU A 1 199 ? 26.238 -6.431 -2.292 1.00 44.09 199 LEU A O 1
ATOM 1558 N N . LEU A 1 200 ? 25.365 -6.288 -4.365 1.00 50.62 200 LEU A N 1
ATOM 1559 C CA . LEU A 1 200 ? 25.286 -4.827 -4.426 1.00 50.62 200 LEU A CA 1
ATOM 1560 C C . LEU A 1 200 ? 24.245 -4.280 -3.443 1.00 50.62 200 LEU A C 1
ATOM 1562 O O . LEU A 1 200 ? 24.562 -3.357 -2.694 1.00 50.62 200 LEU A O 1
ATOM 1566 N N . SER A 1 201 ? 23.058 -4.889 -3.352 1.00 49.69 201 SER A N 1
ATOM 1567 C CA . SER A 1 201 ? 22.026 -4.474 -2.392 1.00 49.69 201 SER A CA 1
ATOM 1568 C C . SER A 1 201 ? 22.482 -4.662 -0.938 1.00 49.69 201 SER A C 1
ATOM 1570 O O . SER A 1 201 ? 22.327 -3.760 -0.110 1.00 49.69 201 SER A O 1
ATOM 1572 N N . LEU A 1 202 ? 23.155 -5.778 -0.627 1.00 50.97 202 LEU A N 1
ATOM 1573 C CA . LEU A 1 202 ? 23.785 -6.012 0.680 1.00 50.97 202 LEU A CA 1
ATOM 1574 C C . LEU A 1 202 ? 24.906 -5.005 0.984 1.00 50.97 202 LEU A C 1
ATOM 1576 O O . LEU A 1 202 ? 25.072 -4.578 2.133 1.00 50.97 202 LEU A O 1
ATOM 1580 N N . TYR A 1 203 ? 25.686 -4.620 -0.027 1.00 62.50 203 TYR A N 1
ATOM 1581 C CA . TYR A 1 203 ? 26.758 -3.640 0.116 1.00 62.50 203 TYR A CA 1
ATOM 1582 C C . TYR A 1 203 ? 26.219 -2.227 0.391 1.00 62.50 203 TYR A C 1
ATOM 1584 O O . TYR A 1 203 ? 26.679 -1.572 1.333 1.00 62.50 203 TYR A O 1
ATOM 1592 N N . GLU A 1 204 ? 25.213 -1.775 -0.360 1.00 55.88 204 GLU A N 1
ATOM 1593 C CA . GLU A 1 204 ? 24.575 -0.468 -0.161 1.00 55.88 204 GLU A CA 1
ATOM 1594 C C . GLU A 1 204 ? 23.884 -0.365 1.206 1.00 55.88 204 GLU A C 1
ATOM 1596 O O . GLU A 1 204 ? 24.098 0.614 1.932 1.00 55.88 204 GLU A O 1
ATOM 1601 N N . ALA A 1 205 ? 23.156 -1.407 1.628 1.00 59.44 205 ALA A N 1
ATOM 1602 C CA . ALA A 1 205 ? 22.524 -1.459 2.948 1.00 59.44 205 ALA A CA 1
ATOM 1603 C C . ALA A 1 205 ? 23.551 -1.287 4.084 1.00 59.44 205 ALA A C 1
ATOM 1605 O O . ALA A 1 205 ? 23.333 -0.545 5.049 1.00 59.44 205 ALA A O 1
ATOM 1606 N N . LYS A 1 206 ? 24.723 -1.923 3.951 1.00 56.84 206 LYS A N 1
ATOM 1607 C CA . LYS A 1 206 ? 25.804 -1.840 4.941 1.00 56.84 206 LYS A CA 1
ATOM 1608 C C . LYS A 1 206 ? 26.501 -0.477 4.943 1.00 56.84 206 LYS A C 1
ATOM 1610 O O . LYS A 1 206 ? 26.892 0.001 6.011 1.00 56.84 206 LYS A O 1
ATOM 1615 N N . LYS A 1 207 ? 26.647 0.163 3.779 1.00 62.47 207 LYS A N 1
ATOM 1616 C CA . LYS A 1 207 ? 27.193 1.524 3.655 1.00 62.47 207 LYS A CA 1
ATOM 1617 C C . LYS A 1 207 ? 26.266 2.555 4.307 1.00 62.47 207 LYS A C 1
ATOM 1619 O O . LYS A 1 207 ? 26.728 3.321 5.153 1.00 62.47 207 LYS A O 1
ATOM 1624 N N . SER A 1 208 ? 24.964 2.497 4.018 1.00 47.75 208 SER A N 1
ATOM 1625 C CA . SER A 1 208 ? 23.955 3.393 4.607 1.00 47.75 208 SER A CA 1
ATOM 1626 C C . SER A 1 208 ? 23.884 3.266 6.138 1.00 47.75 208 SER A C 1
ATOM 1628 O O . SER A 1 208 ? 23.825 4.262 6.862 1.00 47.75 208 SER A O 1
ATOM 1630 N N . ALA A 1 209 ? 24.000 2.041 6.666 1.00 62.41 209 ALA A N 1
ATOM 1631 C CA . ALA A 1 209 ? 24.066 1.800 8.109 1.00 62.41 209 ALA A CA 1
ATOM 1632 C C . ALA A 1 209 ? 25.331 2.383 8.774 1.00 62.41 209 ALA A C 1
ATOM 1634 O O . ALA A 1 209 ? 25.306 2.725 9.958 1.00 62.41 209 ALA A O 1
ATOM 1635 N N . LYS A 1 210 ? 26.441 2.501 8.035 1.00 50.50 210 LYS A N 1
ATOM 1636 C CA . LYS A 1 210 ? 27.702 3.066 8.534 1.00 50.50 210 LYS A CA 1
ATOM 1637 C C . LYS A 1 210 ? 27.689 4.596 8.528 1.00 50.50 210 LYS A C 1
ATOM 1639 O O . LYS A 1 210 ? 28.187 5.199 9.472 1.00 50.50 210 LYS A O 1
ATOM 1644 N N . GLU A 1 211 ? 27.086 5.218 7.518 1.00 54.81 211 GLU A N 1
ATOM 1645 C CA . GLU A 1 211 ? 26.951 6.680 7.430 1.00 54.81 211 GLU A CA 1
ATOM 1646 C C . GLU A 1 211 ? 26.012 7.239 8.513 1.00 54.81 211 GLU A C 1
ATOM 1648 O O . GLU A 1 211 ? 26.340 8.243 9.148 1.00 54.81 211 GLU A O 1
ATOM 1653 N N . LYS A 1 212 ? 24.925 6.523 8.841 1.00 54.19 212 LYS A N 1
ATOM 1654 C CA . LYS A 1 212 ? 24.029 6.877 9.961 1.00 54.19 212 LYS A CA 1
ATOM 1655 C C . LYS A 1 212 ? 24.696 6.798 11.340 1.00 54.19 212 LYS A C 1
ATOM 1657 O O . LYS A 1 212 ? 24.308 7.521 12.246 1.00 54.19 212 LYS A O 1
ATOM 1662 N N . ARG A 1 213 ? 25.723 5.955 11.509 1.00 51.38 213 ARG A N 1
ATOM 1663 C CA . ARG A 1 213 ? 26.487 5.839 12.769 1.00 51.38 213 ARG A CA 1
ATOM 1664 C C . ARG A 1 213 ? 27.548 6.926 12.960 1.00 51.38 213 ARG A C 1
ATOM 1666 O O . ARG A 1 213 ? 28.087 7.030 14.053 1.00 51.38 213 ARG A O 1
ATOM 1673 N N . HIS A 1 214 ? 27.868 7.701 11.926 1.00 47.34 214 HIS A N 1
ATOM 1674 C CA . HIS A 1 214 ? 28.849 8.792 12.003 1.00 47.34 214 HIS A CA 1
ATOM 1675 C C . HIS A 1 214 ? 28.211 10.186 12.109 1.00 47.34 214 HIS A C 1
ATOM 1677 O O . HIS A 1 214 ? 28.932 11.173 12.216 1.00 47.34 214 HIS A O 1
ATOM 1683 N N . THR A 1 215 ? 26.879 10.270 12.081 1.00 46.94 215 THR A N 1
ATOM 1684 C CA . THR A 1 215 ? 26.102 11.521 12.155 1.00 46.94 215 THR A CA 1
ATOM 1685 C C . THR A 1 215 ? 25.251 11.647 13.426 1.00 46.94 215 THR A C 1
ATOM 1687 O O . THR A 1 215 ? 24.459 12.579 13.529 1.00 46.94 215 THR A O 1
ATOM 1690 N N . THR A 1 216 ? 25.427 10.746 14.401 1.00 41.88 216 THR A N 1
ATOM 1691 C CA . THR A 1 216 ? 24.854 10.837 15.761 1.00 41.88 216 THR A CA 1
ATOM 1692 C C . THR A 1 216 ? 25.984 10.959 16.772 1.00 41.88 216 THR A C 1
ATOM 1694 O O . THR A 1 216 ? 25.832 11.740 17.733 1.00 41.88 216 THR A O 1
#

Secondary structure (DSSP, 8-state):
-TT-EEES-TTSSPPEEPPS-PPPTT------HHHH-----SSSEEEEEE-TTS-EEEEEEE----TT-EEEEEEEE-TTT--EEEEEEEE---TTSPPPPEEEEEEEEEEEETTEEEETTEEEE-TT----HHHHHHHS-TT-EEEEEEEEETTEEEEEEEEE---------------SS-HHHHHGGG--HHHHHHHHHHHHHHHHHHHHTT--

Radius of gyration: 23.32 Å; Cα contacts (8 Å, |Δi|>4): 325; chains: 1; bounding box: 68×44×50 Å

Foldseek 3Di:
DAQKWKAWDPPFDPTFGDDPDDADPPDDDFDDCVRRVHDHDQAKIKIFIAGNVGHTPDMDIDHHDDPQWDFDWEWEAAPVPRDIDIDTDIDGDPGPHDDFHKYKDWWFFADDDPQWTQTPVGIEGAPQPPDDPVLVRLQRDGRFTKIFIWGADPNHTYTNDIDGDPDPPPPPPLPDDPDPDDPCVSCVVVCPSVVVSVVVVVVVVVVVVVVVVVVD

Mean predicted aligned error: 13.73 Å

Solvent-accessible surface area (backbone atoms only — not comparable to full-atom values): 13017 Å² total; per-residue (Å²): 74,69,62,29,26,42,34,42,46,99,88,55,57,74,64,25,75,44,67,84,44,88,73,58,92,96,56,86,85,83,84,50,50,92,78,49,67,50,77,84,50,60,64,51,41,37,45,34,38,23,42,76,89,64,51,78,77,49,74,48,74,49,67,63,59,64,90,81,56,30,84,41,72,34,44,34,28,25,87,87,76,69,52,72,46,78,47,78,45,80,40,77,67,46,86,92,55,77,68,68,65,32,35,37,49,77,42,36,27,58,42,60,56,98,59,34,39,35,35,82,86,47,65,30,33,43,87,64,45,97,65,55,72,67,56,52,58,66,64,44,34,63,74,35,55,33,35,39,33,27,35,74,57,98,89,42,39,36,33,64,48,74,44,75,56,78,71,82,73,70,84,74,81,78,78,78,74,96,59,95,68,60,65,70,68,74,42,53,88,72,58,46,71,70,57,52,50,54,51,48,53,56,48,51,56,52,49,55,57,52,56,61,67,75,75,114

pLDDT: mean 78.7, std 17.41, range [35.91, 95.75]